Protein AF-W7YD02-F1 (afdb_monomer_lite)

Radius of gyration: 23.51 Å; chains: 1; bounding box: 56×41×66 Å

InterPro domains:
  IPR008323 Uncharacterised conserved protein UCP033563 [PF06245] (3-181)
  IPR008323 Uncharacterised conserved protein UCP033563 [PTHR36454] (3-188)

Foldseek 3Di:
DVCCVVVVAFPDAFEKEFADDVVLVVLVVVDPVPDAFPDWDADPVRDIDGHHDDPDPVSVVVNVVCCVPPTPDIDGPDCPVVVVVLVVQLVVVQVVDPPDDCPDPSVDHHHDYDYPVPDDDDDDDDDFPDPQPDDPVVSVVVLVVFWDKDDWDLDDDDDDDPQWDWDDDPNTIIITRTDPPLDDPVCNPVPPVCVVCVVRD

Organism: NCBI:txid869213

Structure (mmCIF, N/CA/C/O backbone):
data_AF-W7YD02-F1
#
_entry.id   AF-W7YD02-F1
#
loop_
_atom_site.group_PDB
_atom_site.id
_atom_site.type_symbol
_atom_site.label_atom_id
_atom_site.label_alt_id
_atom_site.label_comp_id
_atom_site.label_asym_id
_atom_site.label_entity_id
_atom_site.label_seq_id
_atom_site.pdbx_PDB_ins_code
_atom_site.Cartn_x
_atom_site.Cartn_y
_atom_site.Cartn_z
_atom_site.occupancy
_atom_site.B_iso_or_equiv
_atom_site.auth_seq_id
_atom_site.auth_comp_id
_atom_site.auth_asym_id
_atom_site.auth_atom_id
_atom_site.pdbx_PDB_model_num
ATOM 1 N N . MET A 1 1 ? -12.983 5.993 -15.224 1.00 61.59 1 MET A N 1
ATOM 2 C CA . MET A 1 1 ? -11.746 6.797 -15.362 1.00 61.59 1 MET A CA 1
ATOM 3 C C . MET A 1 1 ? -11.785 7.552 -16.693 1.00 61.59 1 MET A C 1
ATOM 5 O O . MET A 1 1 ? -11.115 7.190 -17.649 1.00 61.59 1 MET A O 1
ATOM 9 N N . VAL A 1 2 ? -12.640 8.578 -16.779 1.00 69.69 2 VAL A N 1
ATOM 10 C CA . VAL A 1 2 ? -12.870 9.354 -18.016 1.00 69.69 2 VAL A CA 1
ATOM 11 C C . VAL A 1 2 ? -11.581 10.041 -18.490 1.00 69.69 2 VAL A C 1
ATOM 13 O O . VAL A 1 2 ? -11.329 10.117 -19.689 1.00 69.69 2 VAL A O 1
ATOM 16 N N . HIS A 1 3 ? -10.714 10.443 -17.555 1.00 76.88 3 HIS A N 1
ATOM 17 C CA . HIS A 1 3 ? -9.477 11.145 -17.882 1.00 76.88 3 HIS A CA 1
ATOM 18 C C . HIS A 1 3 ? -8.494 10.308 -18.722 1.00 76.88 3 HIS A C 1
ATOM 20 O O . HIS A 1 3 ? -7.943 10.864 -19.661 1.00 76.88 3 HIS A O 1
ATOM 26 N N . VAL A 1 4 ? -8.285 9.005 -18.464 1.00 77.38 4 VAL A N 1
ATOM 27 C CA . VAL A 1 4 ? -7.338 8.185 -19.263 1.00 77.38 4 VAL A CA 1
ATOM 28 C C . VAL A 1 4 ? -7.842 8.027 -20.688 1.00 77.38 4 VAL A C 1
ATOM 30 O O . VAL A 1 4 ? -7.070 8.105 -21.637 1.00 77.38 4 VAL A O 1
ATOM 33 N N . LYS A 1 5 ? -9.157 7.847 -20.849 1.00 76.19 5 LYS A N 1
ATOM 34 C CA . LYS A 1 5 ? -9.788 7.707 -22.162 1.00 76.19 5 LYS A CA 1
ATOM 35 C C . LYS A 1 5 ? -9.693 8.993 -22.983 1.00 76.19 5 LYS A C 1
ATOM 37 O O . LYS A 1 5 ? -9.403 8.915 -24.171 1.00 76.19 5 LYS A O 1
ATOM 42 N N . ILE A 1 6 ? -9.918 10.149 -22.353 1.00 82.25 6 ILE A N 1
ATOM 43 C CA . ILE A 1 6 ? -9.877 11.459 -23.020 1.00 82.25 6 ILE A CA 1
ATOM 44 C C . ILE A 1 6 ? -8.436 11.919 -23.279 1.00 82.25 6 ILE A C 1
ATOM 46 O O . ILE A 1 6 ? -8.120 12.301 -24.399 1.00 82.25 6 ILE A O 1
ATOM 50 N N . ASN A 1 7 ? -7.557 11.863 -22.274 1.00 84.12 7 ASN A N 1
ATOM 51 C CA . ASN A 1 7 ? -6.173 12.345 -22.390 1.00 84.12 7 ASN A CA 1
ATOM 52 C C . ASN A 1 7 ? -5.242 11.339 -23.073 1.00 84.12 7 ASN A C 1
ATOM 54 O O . ASN A 1 7 ? -4.135 11.695 -23.460 1.00 84.12 7 ASN A O 1
ATOM 58 N N . ASN A 1 8 ? -5.669 10.078 -23.193 1.00 83.75 8 ASN A N 1
ATOM 59 C CA . ASN A 1 8 ? -4.861 8.980 -23.716 1.00 83.75 8 ASN A CA 1
ATOM 60 C C . ASN A 1 8 ? -3.513 8.822 -22.976 1.00 83.75 8 ASN A C 1
ATOM 62 O O . ASN A 1 8 ? -2.497 8.504 -23.592 1.00 83.75 8 ASN A O 1
ATOM 66 N N . ALA A 1 9 ? -3.513 9.052 -21.656 1.00 82.44 9 ALA A N 1
ATOM 67 C CA . ALA A 1 9 ? -2.328 9.032 -20.799 1.00 82.44 9 ALA A CA 1
ATOM 68 C C . ALA A 1 9 ? -2.644 8.492 -19.393 1.00 82.44 9 ALA A C 1
ATOM 70 O O . ALA A 1 9 ? -3.739 8.717 -18.871 1.00 82.44 9 ALA A O 1
ATOM 71 N N . ASN A 1 10 ? -1.662 7.827 -18.774 1.00 80.06 10 ASN A N 1
ATOM 72 C CA . ASN A 1 10 ? -1.662 7.501 -17.345 1.00 80.06 10 ASN A CA 1
ATOM 73 C C . ASN A 1 10 ? -0.941 8.627 -16.602 1.00 80.06 10 ASN A C 1
ATOM 75 O O . ASN A 1 10 ? 0.273 8.757 -16.722 1.00 80.06 10 ASN A O 1
ATOM 79 N N . ILE A 1 11 ? -1.693 9.458 -15.883 1.00 83.69 11 ILE A N 1
ATOM 80 C CA . ILE A 1 11 ? -1.153 10.661 -15.224 1.00 83.69 11 ILE A CA 1
ATOM 81 C C . ILE A 1 11 ? -0.837 10.388 -13.746 1.00 83.69 11 ILE A C 1
ATOM 83 O O . ILE A 1 11 ? -0.094 11.128 -13.114 1.00 83.69 11 ILE A O 1
ATOM 87 N N . GLU A 1 12 ? -1.344 9.281 -13.206 1.00 84.00 12 GLU A N 1
ATOM 88 C CA . GLU A 1 12 ? -1.124 8.871 -11.824 1.00 84.00 12 GLU A CA 1
ATOM 89 C C . GLU A 1 12 ? -0.634 7.420 -11.777 1.00 84.00 12 GLU A C 1
ATOM 91 O O . GLU A 1 12 ? -1.274 6.552 -12.386 1.00 84.00 12 GLU A O 1
ATOM 96 N N . PRO A 1 13 ? 0.471 7.132 -11.067 1.00 90.44 13 PRO A N 1
ATOM 97 C CA . PRO A 1 13 ? 0.939 5.769 -10.894 1.00 90.44 13 PRO A CA 1
ATOM 98 C C . PRO A 1 13 ? 0.006 4.978 -9.971 1.00 90.44 13 PRO A C 1
ATOM 100 O O . PRO A 1 13 ? -0.579 5.509 -9.025 1.00 90.44 13 PRO A O 1
ATOM 103 N N . VAL A 1 14 ? -0.085 3.672 -10.207 1.00 92.81 14 VAL A N 1
ATOM 104 C CA . VAL A 1 14 ? 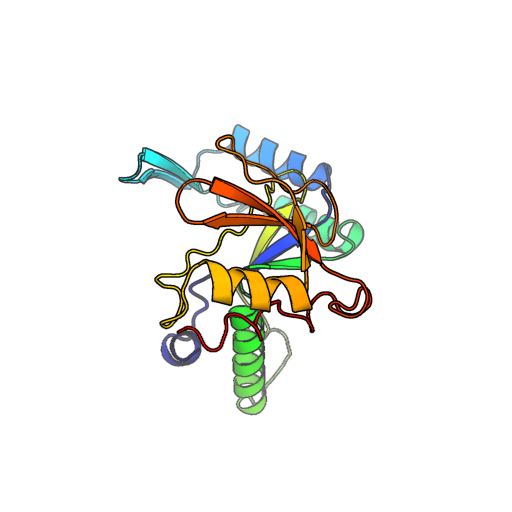-0.561 2.731 -9.189 1.00 92.81 14 VAL A CA 1
ATOM 105 C C . VAL A 1 14 ? 0.594 2.436 -8.242 1.00 92.81 14 VAL A C 1
ATOM 107 O O . VAL A 1 14 ? 1.704 2.139 -8.684 1.00 92.81 14 VAL A O 1
ATOM 110 N N . PHE A 1 15 ? 0.328 2.523 -6.945 1.00 94.19 15 PHE A N 1
ATOM 111 C CA . PHE A 1 15 ? 1.313 2.268 -5.909 1.00 94.19 15 PHE A CA 1
ATOM 112 C C . PHE A 1 15 ? 1.279 0.787 -5.535 1.00 94.19 15 PHE A C 1
ATOM 114 O O . PHE A 1 15 ? 0.299 0.286 -4.980 1.00 94.19 15 PHE A O 1
ATOM 121 N N . PHE A 1 16 ? 2.387 0.109 -5.821 1.00 95.88 16 PHE A N 1
ATOM 122 C CA . PHE A 1 16 ? 2.678 -1.242 -5.387 1.00 95.88 16 PHE A CA 1
ATOM 123 C C . PHE A 1 16 ? 3.705 -1.298 -4.261 1.00 95.88 16 PHE A C 1
ATOM 125 O O . PHE A 1 16 ? 4.630 -0.489 -4.184 1.00 95.88 16 PHE A O 1
ATOM 132 N N . THR A 1 17 ? 3.594 -2.340 -3.446 1.00 96.88 17 THR A N 1
ATOM 133 C CA . THR A 1 17 ? 4.667 -2.782 -2.560 1.00 96.88 17 THR A CA 1
ATOM 134 C C . THR A 1 17 ? 5.110 -4.200 -2.874 1.00 96.88 17 THR A C 1
ATOM 136 O O . THR A 1 17 ? 4.381 -4.954 -3.518 1.00 96.88 17 THR A O 1
ATOM 139 N N . TYR A 1 18 ? 6.314 -4.560 -2.450 1.00 97.31 18 TYR A N 1
ATOM 140 C CA . TYR A 1 18 ? 6.881 -5.888 -2.621 1.00 97.31 18 TYR A CA 1
ATOM 141 C C . TYR A 1 18 ? 7.773 -6.257 -1.424 1.00 97.31 18 TYR A C 1
ATOM 143 O O . TYR A 1 18 ? 8.302 -5.351 -0.775 1.00 97.31 18 TYR A O 1
ATOM 151 N N . PRO A 1 19 ? 7.954 -7.559 -1.121 1.00 96.94 19 PRO A N 1
ATOM 152 C CA . PRO A 1 19 ? 8.917 -7.996 -0.113 1.00 96.94 19 PRO A CA 1
ATOM 153 C C . PRO A 1 19 ? 10.313 -7.501 -0.476 1.00 96.94 19 PRO A C 1
ATOM 155 O O . PRO A 1 19 ? 10.741 -7.695 -1.616 1.00 96.94 19 PRO A O 1
ATOM 158 N N . ASN A 1 20 ? 11.003 -6.866 0.469 1.00 97.38 20 ASN A N 1
ATOM 159 C CA . ASN A 1 20 ? 12.306 -6.264 0.226 1.00 97.38 20 ASN A CA 1
ATOM 160 C C . ASN A 1 20 ? 13.295 -7.216 -0.475 1.00 97.38 20 ASN A C 1
ATOM 162 O O . ASN A 1 20 ? 13.435 -8.388 -0.118 1.00 97.38 20 ASN A O 1
ATOM 166 N N . VAL A 1 21 ? 14.020 -6.664 -1.451 1.00 98.19 21 VAL A N 1
ATOM 167 C CA . VAL A 1 21 ? 15.149 -7.313 -2.118 1.00 98.19 21 VAL A CA 1
ATOM 168 C C . VAL A 1 21 ? 16.349 -6.387 -1.976 1.00 98.19 21 VAL A C 1
ATOM 170 O O . VAL A 1 21 ? 16.426 -5.375 -2.672 1.00 98.19 21 VAL A O 1
ATOM 173 N N . GLN A 1 22 ? 17.284 -6.753 -1.098 1.00 98.12 22 GLN A N 1
ATOM 174 C CA . GLN A 1 22 ? 18.445 -5.926 -0.756 1.00 98.12 22 GLN A CA 1
ATOM 175 C C . GLN A 1 22 ? 19.230 -5.460 -1.990 1.00 98.12 22 GLN A C 1
ATOM 177 O O . GLN A 1 22 ? 19.638 -4.309 -2.050 1.00 98.12 22 GLN A O 1
ATOM 182 N N . GLU A 1 23 ? 19.391 -6.299 -3.020 1.00 98.38 23 GLU A N 1
ATOM 183 C CA . GLU A 1 23 ? 20.129 -5.878 -4.218 1.00 98.38 23 GLU A CA 1
ATOM 184 C C . GLU A 1 23 ? 19.437 -4.770 -5.024 1.00 98.38 23 GLU A C 1
ATOM 186 O O . GLU A 1 23 ? 20.114 -4.047 -5.753 1.00 98.38 23 GLU A O 1
ATOM 191 N N . ILE A 1 24 ? 18.109 -4.637 -4.932 1.00 98.19 24 ILE A N 1
ATOM 192 C CA . ILE A 1 24 ? 17.393 -3.514 -5.552 1.00 98.19 24 ILE A CA 1
ATOM 193 C C . ILE A 1 24 ? 17.665 -2.241 -4.747 1.00 98.19 24 ILE A C 1
ATOM 195 O O . ILE A 1 24 ? 17.993 -1.215 -5.344 1.00 98.19 24 ILE A O 1
ATOM 199 N N . ASP A 1 25 ? 17.593 -2.321 -3.415 1.00 97.69 25 ASP A N 1
ATOM 200 C CA . ASP A 1 25 ? 17.904 -1.200 -2.519 1.00 97.69 25 ASP A CA 1
ATOM 201 C C . ASP A 1 25 ? 19.337 -0.704 -2.749 1.00 97.69 25 ASP A C 1
ATOM 203 O O . ASP A 1 25 ? 19.541 0.487 -2.970 1.00 97.69 25 ASP A O 1
ATOM 207 N N . ASP A 1 26 ? 20.309 -1.616 -2.836 1.00 98.25 26 ASP A N 1
ATOM 208 C CA . ASP A 1 26 ? 21.714 -1.280 -3.088 1.00 98.25 26 ASP A CA 1
ATOM 209 C C . ASP A 1 26 ? 21.899 -0.522 -4.417 1.00 98.25 26 ASP A C 1
ATOM 211 O O . ASP A 1 26 ? 22.676 0.433 -4.492 1.00 98.25 26 ASP A O 1
ATOM 215 N N . ILE A 1 27 ? 21.177 -0.918 -5.477 1.00 98.12 27 ILE A N 1
ATOM 216 C CA . ILE A 1 27 ? 21.207 -0.225 -6.776 1.00 98.12 27 ILE A CA 1
ATOM 217 C C . ILE A 1 27 ? 20.627 1.186 -6.644 1.00 98.12 27 ILE A C 1
ATOM 219 O O . ILE A 1 27 ? 21.227 2.141 -7.148 1.00 98.12 27 ILE A O 1
ATOM 223 N N . VAL A 1 28 ? 19.474 1.323 -5.983 1.00 96.88 28 VAL A N 1
ATOM 224 C CA . VAL A 1 28 ? 18.793 2.612 -5.796 1.00 96.88 28 VAL A CA 1
ATOM 225 C C . VAL A 1 28 ? 19.650 3.553 -4.951 1.00 96.88 28 VAL A C 1
ATOM 227 O O . VAL A 1 28 ? 19.916 4.678 -5.375 1.00 96.88 28 VAL A O 1
ATOM 230 N N . GLU A 1 29 ? 20.149 3.092 -3.804 1.00 97.00 29 GLU A N 1
ATOM 231 C CA . GLU A 1 29 ? 21.010 3.868 -2.907 1.00 97.00 29 GLU A CA 1
ATOM 232 C C . GLU A 1 29 ? 22.310 4.290 -3.591 1.00 97.00 29 GLU A C 1
ATOM 234 O O . GLU A 1 29 ? 22.708 5.458 -3.518 1.00 97.00 29 GLU A O 1
ATOM 239 N N . TYR A 1 30 ? 22.960 3.363 -4.304 1.00 97.69 30 TYR A N 1
ATOM 240 C CA . TYR A 1 30 ? 24.147 3.683 -5.087 1.00 97.69 30 TYR A CA 1
ATOM 241 C C . TYR A 1 30 ? 23.841 4.758 -6.134 1.00 97.69 30 TYR A C 1
ATOM 243 O O . TYR A 1 30 ? 24.615 5.710 -6.273 1.00 97.69 30 TYR A O 1
ATOM 251 N N . TYR A 1 31 ? 22.721 4.647 -6.854 1.00 97.81 31 TYR A N 1
ATOM 252 C CA . TYR A 1 31 ? 22.364 5.623 -7.881 1.00 97.81 31 TYR A CA 1
ATOM 253 C C . TYR A 1 31 ? 22.105 7.007 -7.282 1.00 97.81 31 TYR A C 1
ATOM 255 O O . TYR A 1 31 ? 22.683 7.986 -7.758 1.00 97.81 31 TYR A O 1
ATOM 263 N N . VAL A 1 32 ? 21.307 7.080 -6.213 1.00 97.00 32 VAL A N 1
ATOM 264 C CA . VAL A 1 32 ? 20.983 8.324 -5.495 1.00 97.00 32 VAL A CA 1
ATOM 265 C C . VAL A 1 32 ? 22.244 8.997 -4.951 1.00 97.00 32 VAL A C 1
ATOM 267 O O . VAL A 1 32 ? 22.406 10.207 -5.086 1.00 97.00 32 VAL A O 1
ATOM 270 N N . LYS A 1 33 ? 23.175 8.223 -4.381 1.00 97.56 33 LYS A N 1
ATOM 271 C CA . LYS A 1 33 ? 24.415 8.753 -3.794 1.00 97.56 33 LYS A CA 1
ATOM 272 C C . LYS A 1 33 ? 25.398 9.303 -4.831 1.00 97.56 33 LYS A C 1
ATOM 274 O O . LYS A 1 33 ? 26.152 10.222 -4.519 1.00 97.56 33 LYS A O 1
ATOM 279 N N . ASN A 1 34 ? 25.440 8.717 -6.027 1.00 97.50 34 ASN A N 1
ATOM 280 C CA . ASN A 1 34 ? 26.474 9.010 -7.027 1.00 97.50 34 ASN A CA 1
ATOM 281 C C . ASN A 1 34 ? 25.982 9.857 -8.212 1.00 97.50 34 ASN A C 1
ATOM 283 O O . ASN A 1 34 ? 26.775 10.152 -9.104 1.00 97.50 34 ASN A O 1
ATOM 287 N N . ASN A 1 35 ? 24.706 10.251 -8.244 1.00 97.31 35 ASN A N 1
ATOM 288 C CA . ASN A 1 35 ? 24.135 11.038 -9.337 1.00 97.31 35 ASN A CA 1
ATOM 289 C C . ASN A 1 35 ? 23.335 12.228 -8.807 1.00 97.31 35 ASN A C 1
ATOM 291 O O . ASN A 1 35 ? 22.689 12.160 -7.762 1.00 97.31 35 ASN A O 1
ATOM 295 N N . THR A 1 36 ? 23.335 13.318 -9.569 1.00 96.81 36 THR A N 1
ATOM 296 C CA . THR A 1 36 ? 22.505 14.488 -9.274 1.00 96.81 36 THR A CA 1
ATOM 297 C C . THR A 1 36 ? 21.043 14.199 -9.638 1.00 96.81 36 THR A C 1
ATOM 299 O O . THR A 1 36 ? 20.799 13.613 -10.698 1.00 96.81 36 THR A O 1
ATOM 302 N N . P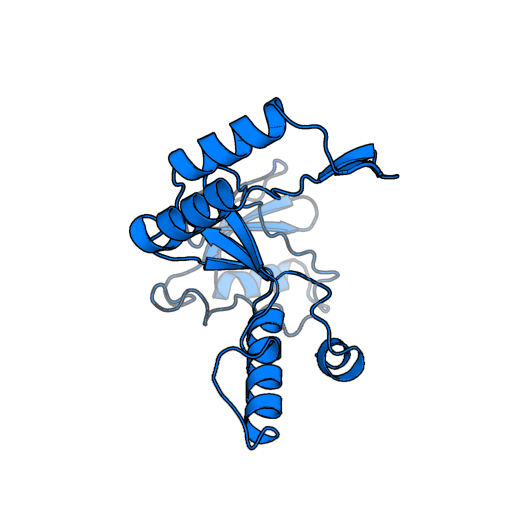RO A 1 37 ? 20.072 14.581 -8.792 1.00 97.56 37 PRO A N 1
ATOM 303 C CA . PRO A 1 37 ? 18.659 14.509 -9.152 1.00 97.56 37 PRO A CA 1
ATOM 304 C C . PRO A 1 37 ? 18.344 15.374 -10.384 1.00 97.56 37 PRO A C 1
ATOM 306 O O . PRO A 1 37 ? 18.903 16.453 -10.561 1.00 97.56 37 PRO A O 1
ATOM 309 N N . GLU A 1 38 ? 17.428 14.900 -11.229 1.00 97.31 38 GLU A N 1
ATOM 310 C CA . GLU A 1 38 ? 16.868 15.651 -12.364 1.00 97.31 38 GLU A CA 1
ATOM 311 C C . GLU A 1 38 ? 15.883 16.727 -11.870 1.00 97.31 38 GLU A C 1
ATOM 313 O O . GLU A 1 38 ? 15.839 17.826 -12.419 1.00 97.31 38 GLU A O 1
ATOM 318 N N . TYR A 1 39 ? 15.134 16.435 -10.799 1.00 96.81 39 TYR A N 1
ATOM 319 C CA . TYR A 1 39 ? 14.332 17.426 -10.075 1.00 96.81 39 TYR A CA 1
ATOM 320 C C . TYR A 1 39 ? 14.720 17.443 -8.601 1.00 96.81 39 TYR A C 1
ATOM 322 O O . TYR A 1 39 ? 14.764 16.386 -7.978 1.00 96.81 39 TYR A O 1
ATOM 330 N N . ASP A 1 40 ? 14.962 18.634 -8.060 1.00 97.25 40 ASP A N 1
ATOM 331 C CA . ASP A 1 40 ? 15.313 18.877 -6.658 1.00 97.25 40 ASP A CA 1
ATOM 332 C C . ASP A 1 40 ? 14.677 20.202 -6.227 1.00 97.25 40 ASP A C 1
ATOM 334 O O . ASP A 1 40 ? 15.077 21.276 -6.689 1.00 97.25 40 ASP A O 1
ATOM 338 N N . PHE A 1 41 ? 13.605 20.125 -5.440 1.00 97.06 41 PHE A N 1
ATOM 339 C CA . PHE A 1 41 ? 12.884 21.303 -4.965 1.00 97.06 41 PHE A CA 1
ATOM 340 C C . PHE A 1 41 ? 12.210 21.047 -3.619 1.00 97.06 41 PHE A C 1
ATOM 342 O O . PHE A 1 41 ? 11.937 19.911 -3.245 1.00 97.06 41 PHE A O 1
ATOM 349 N N . VAL A 1 42 ? 11.893 22.123 -2.904 1.00 97.69 42 VAL A N 1
ATOM 350 C CA . VAL A 1 42 ? 11.113 22.078 -1.662 1.00 97.69 42 VAL A CA 1
ATOM 351 C C . VAL A 1 42 ? 9.720 22.626 -1.955 1.00 97.69 42 VAL A C 1
ATOM 353 O O . VAL A 1 42 ? 9.596 23.720 -2.510 1.00 97.69 42 VAL A O 1
ATOM 356 N N . ALA A 1 43 ? 8.683 21.856 -1.633 1.00 95.94 43 ALA A N 1
ATOM 357 C CA . ALA A 1 43 ? 7.295 22.281 -1.789 1.00 95.94 43 ALA A CA 1
ATOM 358 C C . ALA A 1 43 ? 6.886 23.289 -0.695 1.00 95.94 43 ALA A C 1
ATOM 360 O O . ALA A 1 43 ? 7.593 23.492 0.292 1.00 95.94 43 ALA A O 1
ATOM 361 N N . GLU A 1 44 ? 5.736 23.949 -0.868 1.00 95.56 44 GLU A N 1
ATOM 362 C CA . GLU A 1 44 ? 5.243 24.990 0.056 1.00 95.56 44 GLU A CA 1
ATOM 363 C C . GLU A 1 44 ? 4.996 24.477 1.486 1.00 95.56 44 GLU A C 1
ATOM 365 O O . GLU A 1 44 ? 5.040 25.246 2.445 1.00 95.56 44 GLU A O 1
ATOM 370 N N . ASP A 1 45 ? 4.764 23.175 1.633 1.00 93.38 45 ASP A N 1
ATOM 371 C CA . ASP A 1 45 ? 4.598 22.474 2.908 1.00 93.38 45 ASP A CA 1
ATOM 372 C C . ASP A 1 45 ? 5.935 22.136 3.603 1.00 93.38 45 ASP A C 1
ATOM 374 O O . ASP A 1 45 ? 5.941 21.589 4.708 1.00 93.38 45 ASP A O 1
ATOM 378 N N . GLY A 1 46 ? 7.064 22.503 2.988 1.00 95.00 46 GLY A N 1
ATOM 379 C CA . GLY A 1 46 ? 8.411 22.327 3.520 1.00 95.00 46 GLY A CA 1
ATOM 380 C C . GLY A 1 46 ? 9.034 20.959 3.241 1.00 95.00 46 GLY A C 1
ATOM 381 O O . GLY A 1 46 ? 10.142 20.704 3.720 1.00 95.00 46 GLY A O 1
ATOM 382 N N . PHE A 1 47 ? 8.371 20.081 2.479 1.00 94.62 47 PHE A N 1
ATOM 383 C CA . PHE A 1 47 ? 8.935 18.781 2.113 1.00 94.62 47 PHE A CA 1
ATOM 384 C C . PHE A 1 47 ? 9.854 18.885 0.889 1.00 94.62 47 PHE A C 1
ATOM 386 O O . PHE A 1 47 ? 9.528 19.516 -0.116 1.00 94.62 47 PHE A O 1
ATOM 393 N N . GLY A 1 48 ? 11.029 18.258 0.984 1.00 96.19 48 GLY A N 1
ATOM 394 C CA . GLY A 1 48 ? 11.976 18.133 -0.123 1.00 96.19 48 GLY A CA 1
ATOM 395 C C . GLY A 1 48 ? 11.572 17.010 -1.075 1.00 96.19 48 GLY A C 1
ATOM 396 O O . GLY A 1 48 ? 11.332 15.879 -0.650 1.00 96.19 48 GLY A O 1
ATOM 397 N N . HIS A 1 49 ? 11.526 17.318 -2.365 1.00 95.62 49 HIS A N 1
ATOM 398 C CA . HIS A 1 49 ? 11.200 16.398 -3.443 1.00 95.62 49 HIS A CA 1
ATOM 399 C C . HIS A 1 49 ? 12.402 16.248 -4.363 1.00 95.62 49 HIS A C 1
ATOM 401 O O . HIS A 1 49 ? 12.847 17.208 -4.990 1.00 95.62 49 HIS A O 1
ATOM 407 N N . HIS A 1 50 ? 12.892 15.016 -4.463 1.00 96.44 50 HIS A N 1
ATOM 408 C CA . HIS A 1 50 ? 14.031 14.672 -5.295 1.00 96.44 50 HIS A CA 1
ATOM 409 C C . HIS A 1 50 ? 13.644 13.544 -6.252 1.00 96.44 50 HIS A C 1
ATOM 411 O O . HIS A 1 50 ? 12.997 12.573 -5.854 1.00 96.44 50 HIS A O 1
ATOM 417 N N . PHE A 1 51 ? 14.040 13.665 -7.515 1.00 95.69 51 PHE A N 1
ATOM 418 C CA . PHE A 1 51 ? 13.719 12.696 -8.557 1.00 95.69 51 PHE A CA 1
ATOM 419 C C . PHE A 1 51 ? 14.940 12.415 -9.421 1.00 95.69 51 PHE A C 1
ATOM 421 O O . PHE A 1 51 ? 15.555 13.334 -9.958 1.00 95.69 51 PHE A O 1
ATOM 428 N N . TRP A 1 52 ? 15.257 11.138 -9.604 1.00 97.75 52 TRP A N 1
ATOM 429 C CA . TRP A 1 52 ? 16.370 10.678 -10.427 1.00 97.75 52 TRP A CA 1
ATOM 430 C C . TRP A 1 52 ? 15.852 9.858 -11.605 1.00 97.75 52 TRP A C 1
ATOM 432 O O . TRP A 1 52 ? 14.895 9.098 -11.474 1.00 97.75 52 TRP A O 1
ATOM 442 N N . VAL A 1 53 ? 16.530 9.968 -12.749 1.00 96.81 53 VAL A N 1
ATOM 443 C CA . VAL A 1 53 ? 16.255 9.153 -13.939 1.00 96.81 53 VAL A CA 1
ATOM 444 C C . VAL A 1 53 ? 17.441 8.235 -14.201 1.00 96.81 53 VAL A C 1
ATOM 446 O O . VAL A 1 53 ? 18.540 8.716 -14.477 1.00 96.81 53 VAL A O 1
ATOM 449 N N . ILE A 1 54 ? 17.219 6.919 -14.171 1.00 96.69 54 ILE A N 1
ATOM 450 C CA . ILE A 1 54 ? 18.225 5.916 -14.544 1.00 96.69 54 ILE A CA 1
ATOM 451 C C . ILE A 1 54 ? 18.196 5.713 -16.062 1.00 96.69 54 ILE A C 1
ATOM 453 O O . ILE A 1 54 ? 17.338 5.021 -16.608 1.00 96.69 54 ILE A O 1
ATOM 457 N N . ARG A 1 55 ? 19.149 6.335 -16.768 1.00 95.75 55 ARG A N 1
ATOM 458 C CA . ARG A 1 55 ? 19.281 6.218 -18.238 1.00 95.75 55 ARG A CA 1
ATOM 459 C C . ARG A 1 55 ? 20.183 5.057 -18.673 1.00 95.75 55 ARG A C 1
ATOM 461 O O . ARG A 1 55 ? 20.293 4.781 -19.864 1.00 95.75 55 ARG A O 1
ATOM 468 N N . ASN A 1 56 ? 20.841 4.388 -17.725 1.00 96.44 56 ASN A N 1
ATOM 469 C CA . ASN A 1 56 ? 21.728 3.264 -18.002 1.00 96.44 56 ASN A CA 1
ATOM 470 C C . ASN A 1 56 ? 20.917 1.986 -18.274 1.00 96.44 56 ASN A C 1
ATOM 472 O O . ASN A 1 56 ? 20.237 1.472 -17.387 1.00 96.44 56 ASN A O 1
ATOM 476 N N . SER A 1 57 ? 21.018 1.458 -19.497 1.00 97.81 57 SER A N 1
ATOM 477 C CA . SER A 1 57 ? 20.277 0.260 -19.911 1.00 97.81 57 SER A CA 1
ATOM 478 C C . SER A 1 57 ? 20.665 -0.994 -19.126 1.00 97.81 57 SER A C 1
ATOM 480 O O . SER A 1 57 ? 19.790 -1.792 -18.815 1.00 97.81 57 SER A O 1
ATOM 482 N N . ALA A 1 58 ? 21.940 -1.158 -18.761 1.00 98.06 58 ALA A N 1
ATOM 483 C CA . ALA A 1 58 ? 22.399 -2.314 -17.993 1.00 98.06 58 ALA A CA 1
ATOM 484 C C . ALA A 1 58 ? 21.851 -2.299 -16.555 1.00 98.06 58 ALA A C 1
ATOM 486 O O . ALA A 1 58 ? 21.447 -3.338 -16.040 1.00 98.06 58 ALA A O 1
ATOM 487 N N . THR A 1 59 ? 21.775 -1.125 -15.920 1.00 97.94 59 THR A N 1
ATOM 488 C CA . THR A 1 59 ? 21.133 -0.963 -14.607 1.00 97.94 59 THR A CA 1
ATOM 489 C C . THR A 1 59 ? 19.642 -1.284 -14.678 1.00 97.94 59 THR A C 1
ATOM 491 O O . THR A 1 59 ? 19.148 -2.023 -13.831 1.00 97.94 59 THR A O 1
ATOM 494 N N . ASN A 1 60 ? 18.938 -0.789 -15.701 1.00 98.06 60 ASN A N 1
ATOM 495 C CA . ASN A 1 60 ? 17.510 -1.070 -15.881 1.00 98.06 60 ASN A CA 1
ATOM 496 C C . ASN A 1 60 ? 17.257 -2.567 -16.106 1.00 98.06 60 ASN A C 1
ATOM 498 O O . ASN A 1 60 ? 16.437 -3.152 -15.404 1.00 98.06 60 ASN A O 1
ATOM 502 N N . GLN A 1 61 ? 18.037 -3.211 -16.980 1.00 98.44 61 GLN A N 1
ATOM 503 C CA . GLN A 1 61 ? 17.962 -4.658 -17.196 1.00 98.44 61 GLN A CA 1
ATOM 504 C C . GLN A 1 61 ? 18.218 -5.435 -15.896 1.00 98.44 61 GLN A C 1
ATOM 506 O O . GLN A 1 61 ? 17.514 -6.395 -15.592 1.00 98.44 61 GLN A O 1
ATOM 511 N N . ARG A 1 62 ? 19.188 -5.000 -15.084 1.00 98.50 62 ARG A N 1
ATOM 512 C CA . ARG A 1 62 ? 19.468 -5.643 -13.798 1.00 98.50 62 ARG A CA 1
ATOM 513 C C . ARG A 1 62 ? 18.290 -5.537 -12.826 1.00 98.50 62 ARG A C 1
ATOM 515 O O . ARG A 1 62 ? 17.997 -6.505 -12.127 1.00 98.50 62 ARG A O 1
ATOM 522 N N . ILE A 1 63 ? 17.624 -4.385 -12.770 1.00 98.06 63 ILE A N 1
ATOM 523 C CA . ILE A 1 63 ? 16.420 -4.198 -11.951 1.00 98.06 63 ILE A CA 1
ATOM 524 C C . ILE A 1 63 ? 15.300 -5.120 -12.455 1.00 98.06 63 ILE A C 1
ATOM 526 O O . ILE A 1 63 ? 14.711 -5.841 -11.654 1.00 98.06 63 ILE A O 1
ATOM 530 N N . GLU A 1 64 ? 15.055 -5.166 -13.768 1.00 97.88 64 GLU A N 1
ATOM 531 C CA . GLU A 1 64 ? 14.059 -6.057 -14.385 1.00 97.88 64 GLU A CA 1
ATOM 532 C C . GLU A 1 64 ? 14.318 -7.535 -14.049 1.00 97.88 64 GLU A C 1
ATOM 534 O O . GLU A 1 64 ? 13.403 -8.251 -13.640 1.00 97.88 64 GLU A O 1
ATOM 539 N N . GLU A 1 65 ? 15.573 -7.986 -14.140 1.00 98.50 65 GLU A N 1
ATOM 540 C CA . GLU A 1 65 ? 15.984 -9.342 -13.759 1.00 98.50 65 GLU A CA 1
ATOM 541 C C . GLU A 1 65 ? 15.715 -9.637 -12.278 1.00 98.50 65 GLU A C 1
ATOM 543 O O . GLU A 1 65 ? 15.232 -10.719 -11.937 1.00 98.50 65 GLU A O 1
ATOM 548 N N . LEU A 1 66 ? 16.014 -8.693 -11.380 1.00 98.50 66 LEU A N 1
ATOM 549 C CA . LEU A 1 66 ? 15.759 -8.851 -9.945 1.00 98.50 66 LEU A CA 1
ATOM 550 C C . LEU A 1 66 ? 14.258 -8.927 -9.648 1.00 98.50 66 LEU A C 1
ATOM 552 O O . LEU A 1 66 ? 13.838 -9.798 -8.886 1.00 98.50 66 LEU A O 1
ATOM 556 N N . PHE A 1 67 ? 13.439 -8.096 -10.295 1.00 97.88 67 PHE A N 1
ATOM 557 C CA . PHE A 1 67 ? 11.982 -8.207 -10.202 1.00 97.88 67 PHE A CA 1
ATOM 558 C C . PHE A 1 67 ? 11.477 -9.558 -10.723 1.00 97.88 67 PHE A C 1
ATOM 560 O O . PHE A 1 67 ? 10.654 -10.191 -10.071 1.00 97.88 67 PHE A O 1
ATOM 567 N N . ALA A 1 68 ? 12.001 -10.043 -11.850 1.00 97.56 68 ALA A N 1
ATOM 568 C CA . ALA A 1 68 ? 11.569 -11.310 -12.440 1.00 97.56 68 ALA A CA 1
ATOM 569 C C . ALA A 1 68 ? 11.992 -12.550 -11.631 1.00 97.56 68 ALA A C 1
ATOM 571 O O . ALA A 1 68 ? 11.303 -13.569 -11.663 1.00 97.56 68 ALA A O 1
ATOM 572 N N . THR A 1 69 ? 13.135 -12.495 -10.939 1.00 98.12 69 THR A N 1
ATOM 573 C CA . THR A 1 69 ? 13.748 -13.679 -10.305 1.00 98.12 69 THR A CA 1
ATOM 574 C C . THR A 1 69 ? 13.672 -13.694 -8.784 1.00 98.12 69 THR A C 1
ATOM 576 O O . THR A 1 69 ? 13.741 -14.772 -8.194 1.00 98.12 69 THR A O 1
ATOM 579 N N . LYS A 1 70 ? 13.555 -12.527 -8.140 1.00 98.19 70 LYS A N 1
ATOM 580 C CA . LYS A 1 70 ? 13.618 -12.401 -6.677 1.00 98.19 70 LYS A CA 1
ATOM 581 C C . LYS A 1 70 ? 12.378 -11.804 -6.038 1.00 98.19 70 LYS A C 1
ATOM 583 O O . LYS A 1 70 ? 12.155 -12.069 -4.861 1.00 98.19 70 LYS A O 1
ATOM 588 N N . VAL A 1 71 ? 11.584 -11.020 -6.765 1.00 97.81 71 VAL A N 1
ATOM 589 C CA . VAL A 1 71 ? 10.342 -10.452 -6.230 1.00 97.81 71 VAL A CA 1
ATOM 590 C C . VAL A 1 71 ? 9.209 -11.458 -6.455 1.00 97.81 71 VAL A C 1
ATOM 592 O O . VAL A 1 71 ? 8.772 -11.635 -7.589 1.00 97.81 71 VAL A O 1
ATOM 595 N N . PRO A 1 72 ? 8.708 -12.141 -5.409 1.00 95.06 72 PRO A N 1
ATOM 596 C CA . PRO A 1 72 ? 7.733 -13.216 -5.594 1.00 95.06 72 PRO A CA 1
ATOM 597 C C . PRO A 1 72 ? 6.346 -12.691 -5.985 1.00 95.06 72 PRO A C 1
ATOM 599 O O . PRO A 1 72 ? 5.582 -13.388 -6.649 1.00 95.06 72 PRO A O 1
ATOM 602 N N . ALA A 1 73 ? 6.007 -11.480 -5.538 1.00 95.50 73 ALA A N 1
ATOM 603 C CA . ALA A 1 73 ? 4.735 -10.826 -5.795 1.00 95.50 73 ALA A CA 1
ATOM 604 C C . ALA A 1 73 ? 4.844 -9.318 -5.551 1.00 95.50 73 ALA A C 1
ATOM 606 O O . ALA A 1 73 ? 5.652 -8.862 -4.737 1.00 95.50 73 ALA A O 1
ATOM 607 N N . THR A 1 74 ? 3.964 -8.567 -6.210 1.00 95.06 74 THR A N 1
ATOM 608 C CA . THR A 1 74 ? 3.684 -7.164 -5.909 1.00 95.06 74 THR A CA 1
ATOM 609 C C . THR A 1 74 ? 2.244 -7.030 -5.412 1.00 95.06 74 THR A C 1
ATOM 611 O O . THR A 1 74 ? 1.334 -7.716 -5.880 1.00 95.06 74 THR A O 1
ATOM 614 N N . TYR A 1 75 ? 2.030 -6.152 -4.439 1.00 93.94 75 TYR A N 1
ATOM 615 C CA . TYR A 1 75 ? 0.740 -5.918 -3.795 1.00 93.94 75 TYR A CA 1
ATOM 616 C C . TYR A 1 75 ? 0.289 -4.494 -4.079 1.00 93.94 75 TYR A C 1
ATOM 618 O O . TYR A 1 75 ? 1.080 -3.566 -3.934 1.00 93.94 75 TYR A O 1
ATOM 626 N N . VAL A 1 76 ? -0.973 -4.297 -4.457 1.00 92.38 76 VAL A N 1
ATOM 627 C CA . VAL A 1 76 ? -1.531 -2.950 -4.637 1.00 92.38 76 VAL A CA 1
ATOM 628 C C . VAL A 1 76 ? -1.684 -2.300 -3.260 1.00 92.38 76 VAL A C 1
ATOM 630 O O . VAL A 1 76 ? -2.551 -2.687 -2.481 1.00 92.38 76 VAL A O 1
ATOM 633 N N . ALA A 1 77 ? -0.846 -1.312 -2.959 1.00 89.56 77 ALA A N 1
ATOM 634 C CA . ALA A 1 77 ? -0.922 -0.536 -1.723 1.00 89.56 77 ALA A CA 1
ATOM 635 C C . ALA A 1 77 ? -1.911 0.633 -1.863 1.00 89.56 77 ALA A C 1
ATOM 637 O O . ALA A 1 77 ? -2.698 0.895 -0.956 1.00 89.56 77 ALA A O 1
ATOM 638 N N . ASP A 1 78 ? -1.929 1.290 -3.028 1.00 88.75 78 ASP A N 1
ATOM 639 C CA . ASP A 1 78 ? -2.924 2.304 -3.378 1.00 88.75 78 ASP A CA 1
ATOM 640 C C . ASP A 1 78 ? -3.188 2.331 -4.896 1.00 88.75 78 ASP A C 1
ATOM 642 O O . ASP A 1 78 ? -2.302 2.136 -5.726 1.00 88.75 78 ASP A O 1
ATOM 646 N N . GLY A 1 79 ? -4.432 2.615 -5.289 1.00 84.31 79 GLY A N 1
ATOM 647 C CA . GLY A 1 79 ? -4.850 2.639 -6.691 1.00 84.31 79 GLY A CA 1
ATOM 648 C C . GLY A 1 79 ? -5.578 1.384 -7.178 1.00 84.31 79 GLY A C 1
ATOM 649 O O . GLY A 1 79 ? -5.542 1.096 -8.373 1.00 84.31 79 GLY A O 1
ATOM 650 N N . HIS A 1 80 ? -6.298 0.671 -6.309 1.00 85.12 80 HIS A N 1
ATOM 651 C CA . HIS A 1 80 ? -7.153 -0.467 -6.690 1.00 85.12 80 HIS A CA 1
ATOM 652 C C . HIS A 1 80 ? -8.137 -0.108 -7.818 1.00 85.12 80 HIS A C 1
ATOM 654 O O . HIS A 1 80 ? -8.187 -0.769 -8.856 1.00 85.12 80 HIS A O 1
ATOM 660 N N . HIS A 1 81 ? -8.863 1.005 -7.668 1.00 83.50 81 HIS A N 1
ATOM 661 C CA . HIS A 1 81 ? -9.773 1.496 -8.707 1.00 83.50 81 HIS A CA 1
ATOM 662 C C . HIS A 1 81 ? -9.037 1.947 -9.976 1.00 83.50 81 HIS A C 1
ATOM 664 O O . HIS A 1 81 ? -9.559 1.756 -11.074 1.00 83.50 81 HIS A O 1
ATOM 670 N N . ARG A 1 82 ? -7.827 2.516 -9.843 1.00 84.56 82 ARG A N 1
ATOM 671 C CA . ARG A 1 82 ? -6.985 2.912 -10.987 1.00 84.56 82 ARG A CA 1
ATOM 672 C C . ARG A 1 82 ? -6.549 1.688 -11.787 1.00 84.56 82 ARG A C 1
ATOM 674 O O . ARG A 1 82 ? -6.697 1.689 -13.001 1.00 84.56 82 ARG A O 1
ATOM 681 N N . THR A 1 83 ? -6.131 0.623 -11.109 1.00 83.44 83 THR A N 1
ATOM 682 C CA . THR A 1 83 ? -5.764 -0.659 -11.728 1.00 83.44 83 THR A CA 1
ATOM 683 C C . THR A 1 83 ? -6.946 -1.262 -12.484 1.00 83.44 83 THR A C 1
ATOM 685 O O . THR A 1 83 ? -6.837 -1.565 -13.671 1.00 83.44 83 THR A O 1
ATOM 688 N N . ALA A 1 84 ? -8.108 -1.365 -11.828 1.00 84.50 84 ALA A N 1
ATOM 689 C CA . ALA A 1 84 ? -9.316 -1.905 -12.450 1.00 84.50 84 ALA A CA 1
ATOM 690 C C . ALA A 1 84 ? -9.754 -1.078 -13.670 1.00 84.50 84 ALA A C 1
ATOM 692 O O . ALA A 1 84 ? -10.101 -1.625 -14.715 1.00 84.50 84 ALA A O 1
ATOM 693 N N . ALA A 1 85 ? -9.703 0.251 -13.569 1.00 84.38 85 ALA A N 1
ATOM 694 C CA . ALA A 1 85 ? -10.104 1.110 -14.669 1.00 84.38 85 ALA A CA 1
ATOM 695 C C . ALA A 1 85 ? -9.088 1.137 -15.823 1.00 84.38 85 ALA A C 1
ATOM 697 O O . ALA A 1 85 ? -9.508 1.191 -16.979 1.00 84.38 85 ALA A O 1
ATOM 698 N N . ALA A 1 86 ? -7.785 1.053 -15.542 1.00 86.50 86 ALA A N 1
ATOM 699 C CA . ALA A 1 86 ? -6.756 0.890 -16.567 1.00 86.50 86 ALA A CA 1
ATOM 700 C C . ALA A 1 86 ? -6.948 -0.428 -17.334 1.00 86.50 86 ALA A C 1
ATOM 702 O O . ALA A 1 86 ? -6.912 -0.427 -18.563 1.00 86.50 86 ALA A O 1
ATOM 703 N N . ALA A 1 87 ? -7.261 -1.524 -16.630 1.00 87.88 87 ALA A N 1
ATOM 704 C CA . ALA A 1 87 ? -7.569 -2.811 -17.253 1.00 87.88 87 ALA A CA 1
ATOM 705 C C . ALA A 1 87 ? -8.797 -2.736 -18.180 1.00 87.88 87 ALA A C 1
ATOM 707 O O . ALA A 1 87 ? -8.752 -3.251 -19.298 1.00 87.88 87 ALA A O 1
ATOM 708 N N . LEU A 1 88 ? -9.863 -2.040 -17.762 1.00 88.69 88 LEU A N 1
ATOM 709 C CA . LEU A 1 88 ? -11.048 -1.810 -18.602 1.00 88.69 88 LEU A CA 1
ATOM 710 C C . LEU A 1 88 ? -10.713 -1.000 -19.864 1.00 88.69 88 LEU A C 1
ATOM 712 O O . LEU A 1 88 ? -11.110 -1.380 -20.964 1.00 88.69 88 LEU A O 1
ATOM 716 N N . VAL A 1 89 ? -9.940 0.085 -19.737 1.00 88.12 89 VAL A N 1
ATOM 717 C CA . VAL A 1 89 ? -9.506 0.888 -20.898 1.00 88.12 89 VAL A CA 1
ATOM 718 C C . VAL A 1 89 ? -8.618 0.068 -21.840 1.00 88.12 89 VAL A C 1
ATOM 720 O O . VAL A 1 89 ? -8.773 0.158 -23.060 1.00 88.12 89 VAL A O 1
ATOM 723 N N . GLY A 1 90 ? -7.716 -0.749 -21.293 1.00 90.38 90 GLY A N 1
ATOM 724 C CA . GLY A 1 90 ? -6.887 -1.672 -22.066 1.00 90.38 90 GLY A CA 1
ATOM 725 C C . GLY A 1 90 ? -7.721 -2.687 -22.845 1.00 90.38 90 GLY A C 1
ATOM 726 O O . GLY A 1 90 ? -7.485 -2.897 -24.035 1.00 90.38 90 GLY A O 1
ATOM 727 N N . GLN A 1 91 ? -8.753 -3.254 -22.213 1.00 91.75 91 GLN A N 1
ATOM 728 C CA . GLN A 1 91 ? -9.700 -4.162 -22.863 1.00 91.75 91 GLN A CA 1
ATOM 729 C C . GLN A 1 91 ? -10.474 -3.472 -23.997 1.00 91.75 91 GLN A C 1
ATOM 731 O O . GLN A 1 91 ? -10.543 -4.015 -25.100 1.00 91.75 91 GLN A O 1
ATOM 736 N N . GLU A 1 92 ? -11.015 -2.271 -23.762 1.00 91.62 92 GLU A N 1
ATOM 737 C CA . GLU A 1 92 ? -11.715 -1.488 -24.792 1.00 91.62 92 GLU A CA 1
ATOM 738 C C . GLU A 1 92 ? -10.811 -1.222 -26.005 1.00 91.62 92 GLU A C 1
ATOM 740 O O . GLU A 1 92 ? -11.205 -1.474 -27.146 1.00 91.62 92 GLU A O 1
ATOM 745 N N . LYS A 1 93 ? -9.579 -0.752 -25.771 1.00 91.38 93 LYS A N 1
ATOM 746 C CA . LYS A 1 93 ? -8.621 -0.447 -26.845 1.00 91.38 93 LYS A CA 1
ATOM 747 C C . LYS A 1 93 ? -8.167 -1.695 -27.597 1.00 91.38 93 LYS A C 1
ATOM 749 O O . LYS A 1 93 ? -8.011 -1.634 -28.815 1.00 91.38 93 LYS A O 1
ATOM 754 N N . ARG A 1 94 ? -8.010 -2.825 -26.903 1.00 93.62 94 ARG A N 1
ATOM 755 C CA . ARG A 1 94 ? -7.711 -4.121 -27.524 1.00 93.62 94 ARG A CA 1
ATOM 756 C C . ARG A 1 94 ? -8.808 -4.533 -28.502 1.00 93.62 94 ARG A C 1
ATOM 758 O O . ARG A 1 94 ? -8.502 -4.875 -29.638 1.00 93.62 94 ARG A O 1
ATOM 765 N N . LEU A 1 95 ? -10.076 -4.451 -28.090 1.00 94.06 95 LEU A N 1
ATOM 766 C CA . LEU A 1 95 ? -11.222 -4.784 -28.949 1.00 94.06 95 LEU A CA 1
ATOM 767 C C . LEU A 1 95 ? -11.332 -3.860 -30.172 1.00 94.06 95 LEU A C 1
ATOM 769 O O . LEU A 1 95 ? -11.807 -4.278 -31.223 1.00 94.06 95 LEU A O 1
ATOM 773 N N . GLN A 1 96 ? -10.877 -2.613 -30.045 1.00 93.88 96 GLN A N 1
ATOM 774 C CA . GLN A 1 96 ? -10.886 -1.615 -31.117 1.00 93.88 96 GLN A CA 1
ATOM 775 C C . GLN A 1 96 ? -9.654 -1.670 -32.033 1.00 93.88 96 GLN A C 1
ATOM 777 O O . GLN A 1 96 ? -9.597 -0.911 -33.000 1.00 93.88 96 GLN A O 1
ATOM 782 N N . ASN A 1 97 ? -8.673 -2.536 -31.757 1.00 94.88 97 ASN A N 1
ATOM 783 C CA . ASN A 1 97 ? -7.445 -2.643 -32.539 1.00 94.88 97 ASN A CA 1
ATOM 784 C C . ASN A 1 97 ? -7.374 -3.979 -33.304 1.00 94.88 97 ASN A C 1
ATOM 786 O O . ASN A 1 97 ? -6.892 -4.973 -32.757 1.00 94.88 97 ASN A O 1
ATOM 790 N N . PRO A 1 98 ? -7.743 -4.011 -34.601 1.00 93.88 98 PRO A N 1
ATOM 791 C CA . PRO A 1 98 ? -7.637 -5.213 -35.433 1.00 93.88 98 PRO A CA 1
ATOM 792 C C . PRO A 1 98 ? -6.206 -5.741 -35.606 1.00 93.88 98 PRO A C 1
ATOM 794 O O . PRO A 1 98 ? -6.020 -6.859 -36.074 1.00 93.88 98 PRO A O 1
ATOM 797 N N . ARG A 1 99 ? -5.187 -4.935 -35.275 1.00 95.31 99 ARG A N 1
ATOM 798 C CA . ARG A 1 99 ? -3.761 -5.282 -35.379 1.00 95.31 99 ARG A CA 1
ATOM 799 C C . ARG A 1 99 ? -3.116 -5.454 -34.002 1.00 95.31 99 ARG A C 1
ATOM 801 O O . ARG A 1 99 ? -1.959 -5.079 -33.825 1.00 95.31 99 ARG A O 1
ATOM 808 N N . HIS A 1 100 ? -3.876 -5.949 -33.025 1.00 94.38 100 HIS A N 1
ATOM 809 C CA . HIS A 1 100 ? -3.376 -6.179 -31.673 1.00 94.38 100 HIS A CA 1
ATOM 810 C C . HIS A 1 100 ? -2.204 -7.171 -31.653 1.00 94.38 100 HIS A C 1
ATOM 812 O O . HIS A 1 100 ? -2.302 -8.255 -32.228 1.00 94.38 100 HIS A O 1
ATOM 818 N N . ARG A 1 101 ? -1.112 -6.800 -30.979 1.00 94.50 101 ARG A N 1
ATOM 819 C CA . ARG A 1 101 ? 0.112 -7.599 -30.820 1.00 94.50 101 ARG A CA 1
ATOM 820 C C . ARG A 1 101 ? 0.417 -7.970 -29.368 1.00 94.50 101 ARG A C 1
ATOM 822 O O . ARG A 1 101 ? 1.157 -8.922 -29.149 1.00 94.50 101 ARG A O 1
ATOM 829 N N . GLY A 1 102 ? -0.141 -7.249 -28.392 1.00 92.31 102 GLY A N 1
ATOM 830 C CA . GLY A 1 102 ? 0.081 -7.490 -26.960 1.00 92.31 102 GLY A CA 1
ATOM 831 C C . GLY A 1 102 ? 1.136 -6.584 -26.318 1.00 92.31 102 GLY A C 1
ATOM 832 O O . GLY A 1 102 ? 1.194 -6.504 -25.097 1.00 92.31 102 GLY A O 1
ATOM 833 N N . ASP A 1 103 ? 1.913 -5.858 -27.120 1.00 93.25 103 ASP A N 1
ATOM 834 C CA . ASP A 1 103 ? 2.971 -4.930 -26.697 1.00 93.25 103 ASP A CA 1
ATOM 835 C C . ASP A 1 103 ? 2.523 -3.457 -26.718 1.00 93.25 103 ASP A C 1
ATOM 837 O O . ASP A 1 103 ? 3.319 -2.548 -26.494 1.00 93.25 103 ASP A O 1
ATOM 841 N N . GLU A 1 104 ? 1.250 -3.181 -27.011 1.00 93.75 104 GLU A N 1
ATOM 842 C CA . GLU A 1 104 ? 0.773 -1.804 -27.072 1.00 93.75 104 GLU A CA 1
ATOM 843 C C . GLU A 1 104 ? 0.714 -1.148 -25.695 1.00 93.75 104 GLU A C 1
ATOM 845 O O . GLU A 1 104 ? 0.356 -1.779 -24.704 1.00 93.75 104 GLU A O 1
ATOM 850 N N . ASN A 1 105 ? 0.927 0.169 -25.663 1.00 89.31 105 ASN A N 1
ATOM 851 C CA . ASN A 1 105 ? 0.922 0.969 -24.435 1.00 89.31 105 ASN A CA 1
ATOM 852 C C . ASN A 1 105 ? -0.346 0.808 -23.580 1.00 89.31 105 ASN A C 1
ATOM 854 O O . ASN A 1 105 ? -0.280 0.993 -22.373 1.00 89.31 105 ASN A O 1
ATOM 858 N N . TYR A 1 106 ? -1.497 0.460 -24.170 1.00 89.12 106 TYR A N 1
ATOM 859 C CA . TYR A 1 106 ? -2.738 0.231 -23.419 1.00 89.12 106 TYR A CA 1
ATOM 860 C C . TYR A 1 106 ? -2.794 -1.120 -22.687 1.00 89.12 106 TYR A C 1
ATOM 862 O O . TYR A 1 106 ? -3.750 -1.362 -21.955 1.00 89.12 106 TYR A O 1
ATOM 870 N N . ASN A 1 107 ? -1.802 -1.996 -22.871 1.00 91.06 107 ASN A N 1
ATOM 871 C CA . ASN A 1 107 ? -1.623 -3.208 -22.067 1.00 91.06 107 ASN A CA 1
ATOM 872 C C . ASN A 1 107 ? -0.816 -2.940 -20.785 1.00 91.06 107 ASN A C 1
ATOM 874 O O . ASN A 1 107 ? -0.693 -3.832 -19.950 1.00 91.06 107 ASN A O 1
ATOM 878 N N . TYR A 1 108 ? -0.297 -1.721 -20.620 1.00 91.12 108 TYR A N 1
ATOM 879 C CA . TYR A 1 108 ? 0.521 -1.309 -19.487 1.00 91.12 108 TYR A CA 1
ATOM 880 C C . TYR A 1 108 ? -0.082 -0.076 -18.811 1.00 91.12 108 TYR A C 1
ATOM 882 O O . TYR A 1 108 ? -0.827 0.706 -19.407 1.00 91.12 108 TYR A O 1
ATOM 890 N N . PHE A 1 109 ? 0.271 0.125 -17.550 1.00 90.31 109 PHE A N 1
ATOM 891 C CA . PHE A 1 109 ? -0.033 1.349 -16.825 1.00 90.31 109 PHE A CA 1
ATOM 892 C C . PHE A 1 109 ? 1.161 1.761 -15.979 1.00 90.31 109 PHE A C 1
ATOM 894 O O . PHE A 1 109 ? 2.048 0.960 -15.691 1.00 90.31 109 PHE A O 1
ATOM 901 N N . L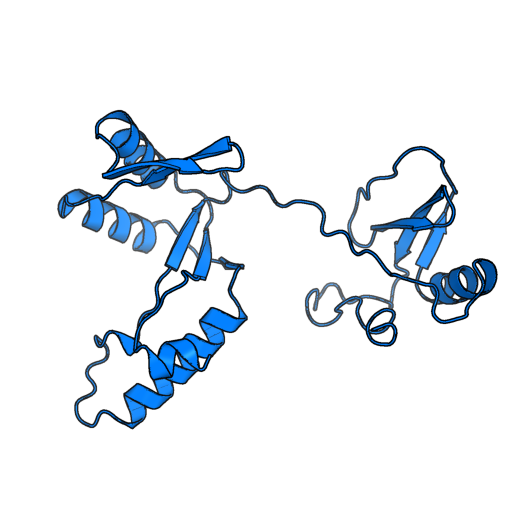EU A 1 110 ? 1.195 3.041 -15.619 1.00 91.19 110 LEU A N 1
ATOM 902 C CA . LEU A 1 110 ? 2.271 3.585 -14.809 1.00 91.19 110 LEU A CA 1
ATOM 903 C C . LEU A 1 110 ? 2.195 2.992 -13.397 1.00 91.19 110 LEU A C 1
ATOM 905 O O . LEU A 1 110 ? 1.143 3.038 -12.757 1.00 91.19 110 LEU A O 1
ATOM 909 N N . ALA A 1 111 ? 3.310 2.454 -12.915 1.00 93.06 111 ALA A N 1
ATOM 910 C CA . ALA A 1 111 ? 3.420 1.833 -11.604 1.00 93.06 111 ALA A CA 1
ATOM 911 C C . ALA A 1 111 ? 4.597 2.434 -10.832 1.00 93.06 111 ALA A C 1
ATOM 913 O O . ALA A 1 111 ? 5.650 2.705 -11.409 1.00 93.06 111 ALA A O 1
ATOM 914 N N . VAL A 1 112 ? 4.421 2.603 -9.526 1.00 95.12 112 VAL A N 1
ATOM 915 C CA . VAL A 1 112 ? 5.495 2.931 -8.585 1.00 95.12 112 VAL A CA 1
ATOM 916 C C . VAL A 1 112 ? 5.599 1.804 -7.567 1.00 95.12 112 VAL A C 1
ATOM 918 O O . VAL A 1 112 ? 4.580 1.314 -7.086 1.00 95.12 112 VAL A O 1
ATOM 921 N N . HIS A 1 113 ? 6.821 1.369 -7.274 1.00 96.25 113 HIS A N 1
ATOM 922 C CA . HIS A 1 113 ? 7.089 0.236 -6.395 1.00 96.25 113 HIS A CA 1
ATOM 923 C C . HIS A 1 113 ? 7.926 0.696 -5.208 1.00 96.25 113 HIS A C 1
ATOM 925 O O . HIS A 1 113 ? 8.968 1.315 -5.404 1.00 96.25 113 HIS A O 1
ATOM 931 N N . PHE A 1 114 ? 7.483 0.360 -3.999 1.00 95.50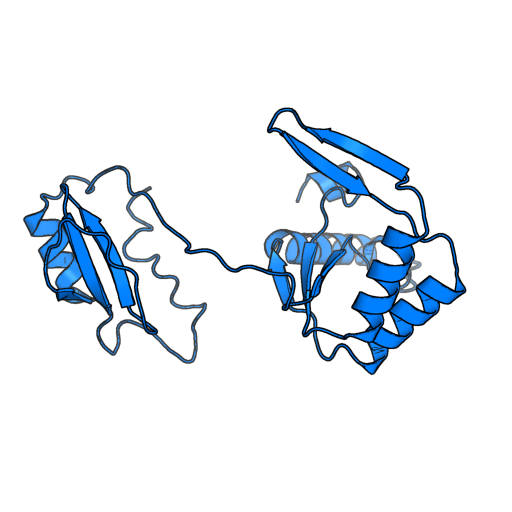 114 PHE A N 1
ATOM 932 C CA . PHE A 1 114 ? 8.229 0.608 -2.767 1.00 95.50 114 PHE A CA 1
ATOM 933 C C . PHE A 1 114 ? 8.416 -0.705 -1.998 1.00 95.50 114 PHE A C 1
ATOM 935 O O . PHE A 1 114 ? 7.430 -1.425 -1.795 1.00 95.50 114 PHE A O 1
ATOM 942 N N . PRO A 1 115 ? 9.637 -1.040 -1.557 1.00 96.81 115 PRO A N 1
ATOM 943 C CA . PRO A 1 115 ? 9.851 -2.249 -0.779 1.00 96.81 115 PRO A CA 1
ATOM 944 C C . PRO A 1 115 ? 9.190 -2.111 0.601 1.00 96.81 115 PRO A C 1
ATOM 946 O O . PRO A 1 115 ? 9.078 -1.014 1.154 1.00 96.81 115 PRO A O 1
ATOM 949 N N . ASP A 1 116 ? 8.714 -3.223 1.149 1.00 95.12 116 ASP A N 1
ATOM 950 C CA . ASP A 1 116 ? 7.965 -3.264 2.411 1.00 95.12 116 ASP A CA 1
ATOM 951 C C . ASP A 1 116 ? 8.733 -2.677 3.611 1.00 95.12 116 ASP A C 1
ATOM 953 O O . ASP A 1 116 ? 8.135 -2.029 4.470 1.00 95.12 116 ASP A O 1
ATOM 957 N N . ASN A 1 117 ? 10.060 -2.817 3.634 1.00 95.06 117 ASN A N 1
ATOM 958 C CA . ASN A 1 117 ? 10.952 -2.244 4.647 1.00 95.06 117 ASN A CA 1
ATOM 959 C C . ASN A 1 117 ? 11.051 -0.706 4.611 1.00 95.06 117 ASN A C 1
ATOM 961 O O . ASN A 1 117 ? 11.536 -0.112 5.574 1.00 95.06 117 ASN A O 1
ATOM 965 N N . GLN A 1 118 ? 10.594 -0.057 3.536 1.00 93.75 118 GLN A N 1
ATOM 966 C CA . GLN A 1 118 ? 10.567 1.405 3.392 1.00 93.75 118 GLN A CA 1
ATOM 967 C C . GLN A 1 118 ? 9.149 1.977 3.513 1.00 93.75 118 GLN A C 1
ATOM 969 O O . GLN A 1 118 ? 8.927 3.172 3.307 1.00 93.75 118 GLN A O 1
ATOM 974 N N . LEU A 1 119 ? 8.174 1.138 3.874 1.00 92.12 119 LEU A N 1
ATOM 975 C CA . LEU A 1 119 ? 6.791 1.544 4.056 1.00 92.12 119 LEU A CA 1
ATOM 976 C C . LEU A 1 119 ? 6.390 1.580 5.520 1.00 92.12 119 LEU A C 1
ATOM 978 O O . LEU A 1 119 ? 6.772 0.752 6.344 1.00 92.12 119 LEU A O 1
ATOM 982 N N . LYS A 1 120 ? 5.534 2.551 5.831 1.00 89.06 120 LYS A N 1
ATOM 983 C CA . LYS A 1 120 ? 4.909 2.680 7.139 1.00 89.06 120 LYS A CA 1
ATOM 984 C C . LYS A 1 120 ? 3.401 2.688 6.979 1.00 89.06 120 LYS A C 1
ATOM 986 O O . LYS A 1 120 ? 2.831 3.634 6.443 1.00 89.06 120 LYS A O 1
ATOM 991 N N . ILE A 1 121 ? 2.757 1.646 7.493 1.00 85.94 121 ILE A N 1
ATOM 992 C CA . ILE A 1 121 ? 1.301 1.594 7.605 1.00 85.94 121 ILE A CA 1
ATOM 993 C C . ILE A 1 121 ? 0.910 2.397 8.847 1.00 85.94 121 ILE A C 1
ATOM 995 O O . ILE A 1 121 ? 1.366 2.110 9.955 1.00 85.94 121 ILE A O 1
ATOM 999 N N . ILE A 1 122 ? 0.107 3.437 8.649 1.00 85.88 122 ILE A N 1
ATOM 1000 C CA . ILE A 1 122 ? -0.407 4.288 9.725 1.00 85.88 122 ILE A CA 1
ATOM 1001 C C . ILE A 1 122 ? -1.843 3.908 10.083 1.00 85.88 122 ILE A C 1
ATOM 1003 O O . ILE A 1 122 ? -2.573 3.341 9.269 1.00 85.88 122 ILE A O 1
ATOM 1007 N N . ASP A 1 123 ? -2.250 4.259 11.302 1.00 84.88 123 ASP A N 1
ATOM 1008 C CA . ASP A 1 123 ? -3.599 4.009 11.802 1.00 84.88 123 ASP A CA 1
ATOM 1009 C C . ASP A 1 123 ? -4.647 4.697 10.907 1.00 84.88 123 ASP A C 1
ATOM 1011 O O . ASP A 1 123 ? -4.595 5.908 10.670 1.00 84.88 123 ASP A O 1
ATOM 1015 N N . TYR A 1 124 ? -5.637 3.933 10.444 1.00 82.44 124 TYR A N 1
ATOM 1016 C CA . TYR A 1 124 ? -6.749 4.464 9.663 1.00 82.44 124 TYR A CA 1
ATOM 1017 C C . TYR A 1 124 ? -7.882 4.919 10.592 1.00 82.44 124 TYR A C 1
ATOM 1019 O O . TYR A 1 124 ? -8.680 4.115 11.077 1.00 82.44 124 TYR A O 1
ATOM 1027 N N . ASN A 1 125 ? -7.945 6.225 10.856 1.00 89.44 125 ASN A N 1
ATOM 1028 C CA . ASN A 1 125 ? -8.914 6.824 11.773 1.00 89.44 125 ASN A CA 1
ATOM 1029 C C . ASN A 1 125 ? -10.088 7.449 11.006 1.00 89.44 125 ASN A C 1
ATOM 1031 O O . ASN A 1 125 ? -9.883 8.192 10.047 1.00 89.44 125 ASN A O 1
ATOM 1035 N N . ARG A 1 126 ? -11.326 7.195 11.454 1.00 90.31 126 ARG A N 1
ATOM 1036 C CA . ARG A 1 126 ? -12.537 7.831 10.909 1.00 90.31 126 ARG A CA 1
ATOM 1037 C C . ARG A 1 126 ? -13.090 8.862 11.885 1.00 90.31 126 ARG A C 1
ATOM 1039 O O . ARG A 1 126 ? -13.179 8.601 13.082 1.00 90.31 126 ARG A O 1
ATOM 1046 N N . VAL A 1 127 ? -13.514 10.005 11.352 1.00 90.75 127 VAL A N 1
ATOM 1047 C CA . VAL A 1 127 ? -14.268 11.022 12.093 1.00 90.75 127 VAL A CA 1
ATOM 1048 C C . VAL A 1 127 ? -15.719 10.950 11.642 1.00 90.75 127 VAL A C 1
ATOM 1050 O O . VAL A 1 127 ? -16.008 11.072 10.453 1.00 90.75 127 VAL A O 1
ATOM 1053 N N . VAL A 1 128 ? -16.622 10.737 12.595 1.00 90.12 128 VAL A N 1
ATOM 1054 C CA . VAL A 1 128 ? -18.070 10.747 12.369 1.00 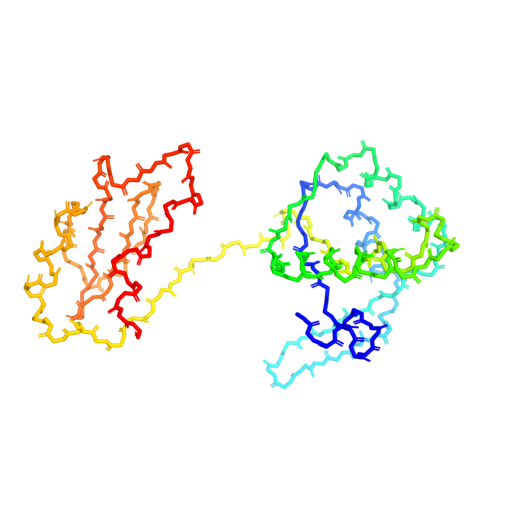90.12 128 VAL A CA 1
ATOM 1055 C C . VAL A 1 128 ? -18.609 12.068 12.907 1.00 90.12 128 VAL A C 1
ATOM 1057 O O . VAL A 1 128 ? -18.284 12.452 14.030 1.00 90.12 128 VAL A O 1
ATOM 1060 N N . LYS A 1 129 ? -19.378 12.788 12.085 1.00 88.38 129 LYS A N 1
ATOM 1061 C CA . LYS A 1 129 ? -19.814 14.162 12.374 1.00 88.38 129 LYS A CA 1
ATOM 1062 C C . LYS A 1 129 ? -20.768 14.242 13.566 1.00 88.38 129 LYS A C 1
ATOM 1064 O O . LYS A 1 129 ? -20.636 15.139 14.394 1.00 88.38 129 LYS A O 1
ATOM 1069 N N . ASP A 1 130 ? -21.730 13.332 13.635 1.00 90.56 130 ASP A N 1
ATOM 1070 C CA . ASP A 1 130 ? -22.750 13.298 14.675 1.00 90.56 130 ASP A CA 1
ATOM 1071 C C . ASP A 1 130 ? -23.220 11.866 14.946 1.00 90.56 130 ASP A C 1
ATOM 1073 O O . ASP A 1 130 ? -22.781 10.910 14.305 1.00 90.56 130 ASP A O 1
ATOM 1077 N N . LEU A 1 131 ? -24.087 11.722 15.950 1.00 92.38 131 LEU A N 1
ATOM 1078 C CA . LEU A 1 131 ? -24.652 10.437 16.331 1.00 92.38 131 LEU A CA 1
ATOM 1079 C C . LEU A 1 131 ? -26.004 10.135 15.639 1.00 92.38 131 LEU A C 1
ATOM 1081 O O . LEU A 1 131 ? -26.774 9.328 16.155 1.00 92.38 131 LEU A O 1
ATOM 1085 N N . HIS A 1 132 ? -26.295 10.749 14.485 1.00 90.00 132 HIS A N 1
ATOM 1086 C CA . HIS A 1 132 ? -27.521 10.575 13.691 1.00 90.00 132 HIS A CA 1
ATOM 1087 C C . HIS A 1 132 ? -28.794 10.649 14.549 1.00 90.00 132 HIS A C 1
ATOM 1089 O O . HIS A 1 132 ? -29.684 9.800 14.503 1.00 90.00 132 HIS A O 1
ATOM 1095 N N . GLY A 1 133 ? -28.835 11.664 15.415 1.00 91.88 133 GLY A N 1
ATOM 1096 C CA . GLY A 1 133 ? -29.932 11.902 16.353 1.00 91.88 133 GLY A CA 1
ATOM 1097 C C . GLY A 1 133 ? -29.950 11.001 17.593 1.00 91.88 133 GLY A C 1
ATOM 1098 O O . GLY A 1 133 ? -30.775 11.236 18.472 1.00 91.88 133 GLY A O 1
ATOM 1099 N N . LEU A 1 134 ? -29.053 10.015 17.714 1.00 93.69 134 LEU A N 1
ATOM 1100 C CA . LEU A 1 134 ? -28.929 9.201 18.923 1.00 93.69 134 LEU A CA 1
ATOM 1101 C C . LEU A 1 134 ? -28.235 9.971 20.050 1.00 93.69 134 LEU A C 1
ATOM 1103 O O . LEU A 1 134 ? -27.264 10.704 19.849 1.00 93.69 134 LEU A O 1
ATOM 1107 N N . SER A 1 135 ? -28.673 9.714 21.276 1.00 95.06 135 SER A N 1
ATOM 1108 C CA . SER A 1 135 ? -27.903 10.049 22.467 1.00 95.06 135 SER A CA 1
ATOM 1109 C C . SER A 1 135 ? -26.655 9.164 22.586 1.00 95.06 135 SER A C 1
ATOM 1111 O O . SER A 1 135 ? -26.591 8.044 22.071 1.00 95.06 135 SER A O 1
ATOM 1113 N N . ASN A 1 136 ? -25.671 9.620 23.370 1.00 92.31 136 ASN A N 1
ATOM 1114 C CA . ASN A 1 136 ? -24.486 8.817 23.697 1.00 92.31 136 ASN A CA 1
ATOM 1115 C C . ASN A 1 136 ? -24.855 7.441 24.285 1.00 92.31 136 ASN A C 1
ATOM 1117 O O . ASN A 1 136 ? -24.156 6.461 24.045 1.00 92.31 136 ASN A O 1
ATOM 1121 N N . GLN A 1 137 ? -25.934 7.356 25.071 1.00 93.12 137 GLN A N 1
ATOM 1122 C CA . GLN A 1 137 ? -26.360 6.101 25.694 1.00 93.12 137 GLN A CA 1
ATOM 1123 C C . GLN A 1 137 ? -26.940 5.127 24.667 1.00 93.12 137 GLN A C 1
ATOM 1125 O O . GLN A 1 137 ? -26.555 3.958 24.670 1.00 93.12 137 GLN A O 1
ATOM 1130 N N . GLU A 1 138 ? -27.804 5.606 23.770 1.00 94.44 138 GLU A N 1
ATOM 1131 C CA . GLU A 1 138 ? -28.400 4.791 22.704 1.00 94.44 138 GLU A CA 1
ATOM 1132 C C . GLU A 1 138 ? -27.340 4.299 21.720 1.00 94.44 138 GLU A C 1
ATOM 1134 O O . GLU A 1 138 ? -27.319 3.121 21.367 1.00 94.44 138 GLU A O 1
ATOM 1139 N N . PHE A 1 139 ? -26.410 5.174 21.331 1.00 93.81 139 PHE A N 1
ATOM 1140 C CA . PHE A 1 139 ? -25.298 4.798 20.465 1.00 93.81 139 PHE A CA 1
ATOM 1141 C C . PHE A 1 139 ? -24.424 3.708 21.105 1.00 93.81 139 PHE A C 1
ATOM 1143 O O . PHE A 1 139 ? -24.143 2.680 20.489 1.00 93.81 139 PHE A O 1
ATOM 1150 N N . MET A 1 140 ? -24.067 3.874 22.383 1.00 93.12 140 MET A N 1
ATOM 1151 C CA . MET A 1 140 ? -23.308 2.866 23.129 1.00 93.12 140 MET A CA 1
ATOM 1152 C C . MET A 1 140 ? -24.094 1.566 23.336 1.00 93.12 140 MET A C 1
ATOM 1154 O O . MET A 1 140 ? -23.485 0.504 23.440 1.00 93.12 140 MET A O 1
ATOM 1158 N N . ALA A 1 141 ? -25.425 1.618 23.437 1.00 93.38 141 ALA A N 1
ATOM 1159 C CA . ALA A 1 141 ? -26.260 0.422 23.515 1.00 93.38 141 ALA A CA 1
ATOM 1160 C C . ALA A 1 141 ? -26.203 -0.374 22.203 1.00 93.38 141 ALA A C 1
ATOM 1162 O O . ALA A 1 141 ? -25.911 -1.566 22.248 1.00 93.38 141 ALA A O 1
ATOM 1163 N N . ARG A 1 142 ? -26.350 0.296 21.052 1.00 93.00 142 ARG A N 1
ATOM 1164 C CA . ARG A 1 142 ? -26.238 -0.348 19.732 1.00 93.00 142 ARG A CA 1
ATOM 1165 C C . ARG A 1 142 ? -24.847 -0.914 19.475 1.00 93.00 142 ARG A C 1
ATOM 1167 O O . ARG A 1 142 ? -24.715 -2.043 19.023 1.00 93.00 142 ARG A O 1
ATOM 1174 N N . LEU A 1 143 ? -23.789 -0.182 19.832 1.00 92.94 143 LEU A N 1
ATOM 1175 C CA . LEU A 1 143 ? -22.423 -0.697 19.695 1.00 92.94 143 LEU A CA 1
ATOM 1176 C C . LEU A 1 143 ? -22.194 -1.974 20.513 1.00 92.94 143 LEU A C 1
ATOM 1178 O O . LEU A 1 143 ? -21.440 -2.842 20.079 1.00 92.94 143 LEU A O 1
ATOM 1182 N N . ARG A 1 144 ? -22.849 -2.127 21.672 1.00 94.00 144 ARG A N 1
ATOM 1183 C CA . ARG A 1 144 ? -22.732 -3.348 22.483 1.00 94.00 144 ARG A CA 1
ATOM 1184 C C . ARG A 1 144 ? -23.336 -4.579 21.819 1.00 94.00 144 ARG A C 1
ATOM 1186 O O . ARG A 1 144 ? -23.035 -5.684 22.264 1.00 94.00 144 ARG A O 1
ATOM 1193 N N . GLU A 1 145 ? -24.150 -4.439 20.779 1.00 92.25 145 GLU A N 1
ATOM 1194 C CA . GLU A 1 145 ? -24.632 -5.586 20.004 1.00 92.25 145 GLU A CA 1
ATOM 1195 C C . GLU A 1 145 ? -23.462 -6.271 19.287 1.00 92.25 145 GLU A C 1
ATOM 1197 O O . GLU A 1 145 ? -23.357 -7.496 19.322 1.00 92.25 145 GLU A O 1
ATOM 1202 N N . CYS A 1 146 ? -22.512 -5.487 18.763 1.00 93.00 146 CYS A N 1
ATOM 1203 C CA . CYS A 1 146 ? -21.365 -5.999 18.010 1.00 93.00 146 CYS A CA 1
ATOM 1204 C C . CYS A 1 146 ? -20.052 -6.045 18.801 1.00 93.00 146 CYS A C 1
ATOM 1206 O O . CYS A 1 146 ? -19.166 -6.829 18.470 1.00 93.00 146 CYS A O 1
ATOM 1208 N N . PHE A 1 147 ? -19.912 -5.230 19.848 1.00 95.31 147 PHE A N 1
ATOM 1209 C CA . PHE A 1 147 ? -18.652 -5.059 20.565 1.00 95.31 147 PHE A CA 1
ATOM 1210 C C . PHE A 1 147 ? -18.783 -5.322 22.062 1.00 95.31 147 PHE A C 1
ATOM 1212 O O . PHE A 1 147 ? -19.764 -4.965 22.717 1.00 95.31 147 PHE A O 1
ATOM 1219 N N . GLU A 1 148 ? -17.732 -5.885 22.639 1.00 95.19 148 GLU A N 1
ATOM 1220 C CA . GLU A 1 148 ? -17.456 -5.771 24.063 1.00 95.19 148 GLU A CA 1
ATOM 1221 C C . GLU A 1 148 ? -16.738 -4.445 24.313 1.00 95.19 148 GLU A C 1
ATOM 1223 O O . GLU A 1 148 ? -15.573 -4.259 23.947 1.00 95.19 148 GLU A O 1
ATOM 1228 N N . ILE A 1 149 ? -17.455 -3.500 24.920 1.00 94.94 149 ILE A N 1
ATOM 1229 C CA . ILE A 1 149 ? -16.940 -2.159 25.188 1.00 94.94 149 ILE A CA 1
ATOM 1230 C C . ILE A 1 149 ? -16.415 -2.094 26.618 1.00 94.94 149 ILE A C 1
ATOM 1232 O O . ILE A 1 149 ? -17.152 -2.342 27.574 1.00 94.94 149 ILE A O 1
ATOM 1236 N N . SER A 1 150 ? -15.151 -1.711 26.768 1.00 87.69 150 SER A N 1
ATOM 1237 C CA . SER A 1 150 ? -14.466 -1.612 28.056 1.00 87.69 150 SER A CA 1
ATOM 1238 C C . SER A 1 150 ? -13.917 -0.204 28.324 1.00 87.69 150 SER A C 1
ATOM 1240 O O . SER A 1 150 ? -13.792 0.616 27.415 1.00 87.69 150 SER A O 1
ATOM 1242 N N . ARG A 1 151 ? -13.674 0.043 29.623 1.00 71.69 151 ARG A N 1
ATOM 1243 C CA . ARG A 1 151 ? -13.149 1.234 30.325 1.00 71.69 151 ARG A CA 1
ATOM 1244 C C . ARG A 1 151 ? -13.032 2.534 29.513 1.00 71.69 151 ARG A C 1
ATOM 1246 O O . ARG A 1 151 ? -12.179 2.665 28.644 1.00 71.69 151 ARG A O 1
ATOM 1253 N N . ALA A 1 152 ? -13.789 3.543 29.945 1.00 79.94 152 ALA A N 1
ATOM 1254 C CA . ALA A 1 152 ? -13.557 4.931 29.561 1.00 79.94 152 ALA A CA 1
ATOM 1255 C C . ALA A 1 152 ? -12.242 5.456 30.177 1.00 79.94 152 ALA A C 1
ATOM 1257 O O . ALA A 1 152 ? -12.007 5.290 31.377 1.00 79.94 152 ALA A O 1
ATOM 1258 N N . SER A 1 153 ? -11.399 6.101 29.371 1.00 89.31 153 SER A N 1
ATOM 1259 C CA . SER A 1 153 ? -10.131 6.718 29.789 1.00 89.31 153 SER A CA 1
ATOM 1260 C C . SER A 1 153 ? -9.993 8.133 29.225 1.00 89.31 153 SER A C 1
ATOM 1262 O O . SER A 1 153 ? -10.501 8.430 28.148 1.00 89.31 153 SER A O 1
ATOM 1264 N N . LYS A 1 154 ? -9.269 9.015 29.922 1.00 92.75 154 LYS A N 1
ATOM 1265 C CA . LYS A 1 154 ? -8.830 10.304 29.355 1.00 92.75 154 LYS A CA 1
ATOM 1266 C C . LYS A 1 154 ? -7.580 10.166 28.487 1.00 92.75 154 LYS A C 1
ATOM 1268 O O . LYS A 1 154 ? -7.422 10.915 27.530 1.00 92.75 154 LYS A O 1
ATOM 1273 N N . ALA A 1 155 ? -6.719 9.203 28.801 1.00 93.31 155 ALA A N 1
ATOM 1274 C CA . ALA A 1 155 ? -5.543 8.898 27.998 1.00 93.31 155 ALA A CA 1
ATOM 1275 C C . ALA A 1 155 ? -5.932 8.123 26.734 1.00 93.31 155 ALA A C 1
ATOM 1277 O O . ALA A 1 155 ? -6.848 7.295 26.780 1.00 93.31 155 ALA A O 1
ATOM 1278 N N . ILE A 1 156 ? -5.204 8.378 25.642 1.00 91.81 156 ILE A N 1
ATOM 1279 C CA . ILE A 1 156 ? -5.354 7.667 24.369 1.00 91.81 156 ILE A CA 1
ATOM 1280 C C . ILE A 1 156 ? -5.165 6.169 24.605 1.00 91.81 156 ILE A C 1
ATOM 1282 O O . ILE A 1 156 ? -4.211 5.744 25.256 1.00 91.81 156 ILE A O 1
ATOM 1286 N N . ILE A 1 157 ? -6.073 5.378 24.041 1.00 91.19 157 ILE A N 1
ATOM 1287 C CA . ILE A 1 157 ? -5.951 3.926 23.970 1.00 91.19 157 ILE A CA 1
ATOM 1288 C C . ILE A 1 157 ? -5.596 3.597 22.523 1.00 91.19 157 ILE A C 1
ATOM 1290 O O . ILE A 1 157 ? -6.283 4.052 21.606 1.00 91.19 157 ILE A O 1
ATOM 1294 N N . LYS A 1 158 ? -4.532 2.820 22.318 1.00 90.62 158 LYS A N 1
ATOM 1295 C CA . LYS A 1 158 ? -4.211 2.235 21.014 1.00 90.62 158 LYS A CA 1
ATOM 1296 C C . LYS A 1 158 ? -4.650 0.771 20.986 1.00 90.62 158 LYS A C 1
ATOM 1298 O O . LYS A 1 158 ? -4.428 0.085 21.988 1.00 90.62 158 LYS A O 1
ATOM 1303 N N . PRO A 1 159 ? -5.264 0.301 19.889 1.00 90.94 159 PRO A N 1
ATOM 1304 C CA . PRO A 1 159 ? -5.571 -1.113 19.738 1.00 90.94 159 PRO A CA 1
ATOM 1305 C C . PRO A 1 159 ? -4.271 -1.926 19.700 1.00 90.94 159 PRO A C 1
ATOM 1307 O O . PRO A 1 159 ? -3.264 -1.458 19.166 1.00 90.94 159 PRO A O 1
ATOM 1310 N N . ASN A 1 160 ? -4.272 -3.122 20.293 1.00 89.19 160 ASN A N 1
ATOM 1311 C CA . ASN A 1 160 ? -3.058 -3.943 20.412 1.00 89.19 160 ASN A CA 1
ATOM 1312 C C . ASN A 1 160 ? -3.163 -5.364 19.836 1.00 89.19 160 ASN A C 1
ATOM 1314 O O . ASN A 1 160 ? -2.200 -6.124 19.917 1.00 89.19 160 ASN A O 1
ATOM 1318 N N . LYS A 1 161 ? -4.315 -5.732 19.273 1.00 90.69 161 LYS A N 1
ATOM 1319 C CA . LYS A 1 161 ? -4.564 -7.051 18.684 1.00 90.69 161 LYS A CA 1
ATOM 1320 C C . LYS A 1 161 ? -5.629 -6.966 17.595 1.00 90.69 161 LYS A C 1
ATOM 1322 O O . LYS A 1 161 ? -6.342 -5.969 17.488 1.00 90.69 161 LYS A O 1
ATOM 1327 N N . LEU A 1 162 ? -5.747 -8.033 16.812 1.00 89.69 162 LEU A N 1
ATOM 1328 C CA . LEU A 1 162 ? -6.777 -8.157 15.786 1.00 89.69 162 LEU A CA 1
ATOM 1329 C C . LEU A 1 162 ? -8.187 -8.042 16.400 1.00 89.69 162 LEU A C 1
ATOM 1331 O O . LEU A 1 162 ? -8.419 -8.481 17.529 1.00 89.69 162 LEU A O 1
ATOM 1335 N N . HIS A 1 163 ? -9.111 -7.431 15.654 1.00 91.06 163 HIS A N 1
ATOM 1336 C CA . HIS A 1 163 ? -10.504 -7.156 16.051 1.00 91.06 163 HIS A CA 1
ATOM 1337 C C . HIS A 1 163 ? -10.686 -6.195 17.234 1.00 91.06 163 HIS A C 1
ATOM 1339 O O . HIS A 1 163 ? -11.785 -6.077 17.785 1.00 91.06 163 HIS A O 1
ATOM 1345 N N . GLU A 1 164 ? -9.626 -5.493 17.624 1.00 91.62 164 GLU A N 1
ATOM 1346 C CA . GLU A 1 164 ? -9.679 -4.442 18.625 1.00 91.62 164 GLU A CA 1
ATOM 1347 C C . GLU A 1 164 ? -9.694 -3.065 17.965 1.00 91.62 164 GLU A C 1
ATOM 1349 O O . GLU A 1 164 ? -8.871 -2.751 17.109 1.00 91.62 164 GLU A O 1
ATOM 1354 N N . PHE A 1 165 ? -10.616 -2.224 18.417 1.00 93.00 165 PHE A N 1
ATOM 1355 C CA . PHE A 1 165 ? -10.783 -0.849 17.976 1.00 93.00 165 PHE A CA 1
ATOM 1356 C C . PHE A 1 165 ? -10.755 0.083 19.177 1.00 93.00 165 PHE A C 1
ATOM 1358 O O . PHE A 1 165 ? -11.027 -0.307 20.320 1.00 93.00 165 PHE A O 1
ATOM 1365 N N . THR A 1 166 ? -10.473 1.351 18.910 1.00 93.94 166 THR A N 1
ATOM 1366 C CA . THR A 1 166 ? -10.591 2.409 19.905 1.00 93.94 166 THR A CA 1
ATOM 1367 C C . THR A 1 166 ? -11.480 3.511 19.368 1.00 93.94 166 THR A C 1
ATOM 1369 O O . THR A 1 166 ? -11.499 3.809 18.177 1.00 93.94 166 THR A O 1
ATOM 1372 N N . MET A 1 167 ? -12.288 4.075 20.256 1.00 95.12 167 MET A N 1
ATOM 1373 C CA . MET A 1 167 ? -13.253 5.110 19.913 1.00 95.12 167 MET A CA 1
ATOM 1374 C C . MET A 1 167 ? -13.099 6.266 20.879 1.00 95.12 167 MET A C 1
ATOM 1376 O O . MET A 1 167 ? -13.044 6.061 22.091 1.00 95.12 167 MET A O 1
ATOM 1380 N N . TYR A 1 168 ? -13.079 7.480 20.346 1.00 94.38 168 TYR A N 1
ATOM 1381 C CA . TYR A 1 168 ? -13.164 8.689 21.144 1.00 94.38 168 TYR A CA 1
ATOM 1382 C C . TYR A 1 168 ? -14.588 9.234 21.084 1.00 94.38 168 TYR A C 1
ATOM 1384 O O . TYR A 1 168 ? -15.087 9.551 20.007 1.00 94.38 168 TYR A O 1
ATOM 1392 N N . LEU A 1 169 ? -15.248 9.336 22.236 1.00 94.19 169 LEU A N 1
ATOM 1393 C CA . LEU A 1 169 ? -16.603 9.867 22.338 1.00 94.19 169 LEU A CA 1
ATOM 1394 C C . LEU A 1 169 ? -16.747 10.712 23.604 1.00 94.19 169 LEU A C 1
ATOM 1396 O O . LEU A 1 169 ? -16.378 10.287 24.700 1.00 94.19 169 LEU A O 1
ATOM 1400 N N . ASN A 1 170 ? -17.300 11.917 23.452 1.00 91.50 170 ASN A N 1
ATOM 1401 C CA . ASN A 1 170 ? -17.611 12.830 24.556 1.00 91.50 170 ASN A CA 1
ATOM 1402 C C . ASN A 1 170 ? -16.447 13.012 25.557 1.00 91.50 170 ASN A C 1
ATOM 1404 O O . ASN A 1 170 ? -16.603 12.878 26.774 1.00 91.50 170 ASN A O 1
ATOM 1408 N N . GLY A 1 171 ? -15.240 13.251 25.038 1.00 92.62 171 GLY A N 1
ATOM 1409 C CA . GLY A 1 171 ? -14.066 13.504 25.867 1.00 92.62 171 GLY A CA 1
ATOM 1410 C C . GLY A 1 171 ? -13.400 12.264 26.465 1.00 92.62 171 GLY A C 1
ATOM 1411 O O . GLY A 1 171 ? -12.532 12.431 27.325 1.00 92.62 171 GLY A O 1
ATOM 1412 N N . ASN A 1 172 ? -13.808 11.050 26.086 1.00 94.94 172 ASN A N 1
ATOM 1413 C CA . ASN A 1 172 ? -13.260 9.806 26.624 1.00 94.94 172 ASN A CA 1
ATOM 1414 C C . ASN A 1 172 ? -12.913 8.815 25.512 1.00 94.94 172 ASN A C 1
ATOM 1416 O O . ASN A 1 172 ? -13.618 8.702 24.513 1.00 94.94 172 ASN A O 1
ATOM 1420 N N . TRP A 1 173 ? -11.847 8.061 25.741 1.00 96.25 173 TRP A N 1
ATOM 1421 C CA . TRP A 1 173 ? -11.446 6.913 24.947 1.00 96.25 173 TRP A CA 1
ATOM 1422 C C . TRP A 1 173 ? -12.105 5.645 25.470 1.00 96.25 173 TRP A C 1
ATOM 1424 O O . TRP A 1 173 ? -12.107 5.403 26.675 1.00 96.25 173 TRP A O 1
ATOM 1434 N N . TYR A 1 174 ? -12.608 4.832 24.553 1.00 95.62 174 TYR A N 1
ATOM 1435 C CA . TYR A 1 174 ? -13.208 3.528 24.796 1.00 95.62 174 TYR A CA 1
ATOM 1436 C C . TYR A 1 174 ? -12.441 2.471 24.010 1.00 95.62 174 TYR A C 1
ATOM 1438 O O . TYR A 1 174 ? -12.004 2.725 22.885 1.00 95.62 174 TYR A O 1
ATOM 1446 N N . LYS A 1 175 ? -12.316 1.276 24.588 1.00 95.44 175 LYS A N 1
ATOM 1447 C CA . LYS A 1 175 ? -11.773 0.093 23.914 1.00 95.44 175 LYS A CA 1
ATOM 1448 C C . LYS A 1 175 ? -12.918 -0.824 23.505 1.00 95.44 175 LYS A C 1
ATOM 1450 O O . LYS A 1 175 ? -13.756 -1.162 24.341 1.00 95.44 175 LYS A O 1
ATOM 1455 N N . LEU A 1 176 ? -12.946 -1.209 22.235 1.00 95.50 176 LEU A N 1
ATOM 1456 C CA . LEU A 1 176 ? -13.995 -2.015 21.626 1.00 95.50 176 LEU A CA 1
ATOM 1457 C C . LEU A 1 176 ? -13.359 -3.301 21.100 1.00 95.50 176 LEU A C 1
ATOM 1459 O O . LEU A 1 176 ? -12.529 -3.248 20.200 1.00 95.50 176 LEU A O 1
ATOM 1463 N N . ASN A 1 177 ? -13.738 -4.453 21.647 1.00 94.50 177 ASN A N 1
ATOM 1464 C CA . ASN A 1 177 ? -13.360 -5.748 21.076 1.00 94.50 177 ASN A CA 1
ATOM 1465 C C . ASN A 1 177 ? -14.551 -6.277 20.284 1.00 94.50 177 ASN A C 1
ATOM 1467 O O . ASN A 1 177 ? -15.642 -6.383 20.847 1.00 94.50 177 ASN A O 1
ATOM 1471 N N . ALA A 1 178 ? -14.380 -6.574 18.997 1.00 93.38 178 ALA A N 1
ATOM 1472 C CA . ALA A 1 178 ? -15.471 -7.137 18.209 1.00 93.38 178 ALA A CA 1
ATOM 1473 C C . ALA A 1 178 ? -15.820 -8.533 18.736 1.00 93.38 178 ALA A C 1
ATOM 1475 O O . ALA A 1 178 ? -14.937 -9.337 19.050 1.00 93.38 178 ALA A O 1
ATOM 1476 N N . LYS A 1 179 ? -17.114 -8.822 18.856 1.00 92.31 179 LYS A N 1
ATOM 1477 C CA . LYS A 1 179 ? -17.597 -10.124 19.319 1.00 92.31 179 LYS A CA 1
ATOM 1478 C C . LYS A 1 179 ? -17.401 -11.176 18.231 1.00 92.31 179 LYS A C 1
ATOM 1480 O O . LYS A 1 179 ? -17.537 -10.878 17.044 1.00 92.31 179 LYS A O 1
ATOM 1485 N N . ALA A 1 180 ? -17.139 -12.419 18.621 1.00 89.94 180 ALA A N 1
ATOM 1486 C CA . ALA A 1 180 ? -17.127 -13.530 17.672 1.00 89.94 180 ALA A CA 1
ATOM 1487 C C . ALA A 1 180 ? -18.461 -13.596 16.892 1.00 89.94 180 ALA A C 1
ATOM 1489 O O . ALA A 1 180 ? -19.525 -13.337 17.455 1.00 89.94 180 ALA A O 1
ATOM 1490 N N . GLY A 1 181 ? -18.397 -13.901 15.593 1.00 86.31 181 GLY A N 1
ATOM 1491 C CA . GLY A 1 181 ? -19.561 -13.921 14.693 1.00 86.31 181 GLY A CA 1
ATOM 1492 C C . GLY A 1 181 ? -19.946 -12.556 14.104 1.00 86.31 181 GLY A C 1
ATOM 1493 O O . GLY A 1 181 ? -20.849 -12.492 13.276 1.00 86.31 181 GLY A O 1
ATOM 1494 N N . THR A 1 182 ? -19.252 -11.476 14.487 1.00 85.94 182 THR A N 1
ATOM 1495 C CA . THR A 1 182 ? -19.410 -10.129 13.891 1.00 85.94 182 THR A CA 1
ATOM 1496 C C . THR A 1 182 ? -18.344 -9.792 12.847 1.00 85.94 182 THR A C 1
ATOM 1498 O O . THR A 1 182 ? -18.348 -8.698 12.292 1.00 85.94 182 THR A O 1
ATOM 1501 N N . TYR A 1 183 ? -17.428 -10.724 12.589 1.00 84.62 183 TYR A N 1
ATOM 1502 C CA . TYR A 1 183 ? -16.366 -10.638 11.592 1.00 84.62 183 TYR A CA 1
ATOM 1503 C C . TYR A 1 183 ? -16.093 -12.031 11.013 1.00 84.62 183 TYR A C 1
ATOM 1505 O O . TYR A 1 183 ? -16.490 -13.042 11.599 1.00 84.62 183 TYR A O 1
ATOM 1513 N N . ASN A 1 184 ? -15.416 -12.077 9.864 1.00 84.25 184 ASN A N 1
ATOM 1514 C CA . ASN A 1 184 ? -14.988 -13.310 9.209 1.00 84.25 184 ASN A CA 1
ATOM 1515 C C . ASN A 1 184 ? -13.485 -13.253 8.904 1.00 84.25 184 ASN A C 1
ATOM 1517 O O . ASN A 1 184 ? -13.064 -12.511 8.022 1.00 84.25 184 ASN A O 1
ATOM 1521 N N . ASP A 1 185 ? -12.688 -14.073 9.585 1.00 84.25 185 ASP A N 1
ATOM 1522 C CA . ASP A 1 185 ? -11.229 -14.113 9.394 1.00 84.25 185 ASP A CA 1
ATOM 1523 C C . ASP A 1 185 ? -10.806 -14.645 8.023 1.00 84.25 185 ASP A C 1
ATOM 1525 O O . ASP A 1 185 ? -9.729 -14.317 7.530 1.00 84.25 185 ASP A O 1
ATOM 1529 N N . ASN A 1 186 ? -11.669 -15.435 7.381 1.00 84.44 186 ASN A N 1
ATOM 1530 C CA . ASN A 1 186 ? -11.427 -15.952 6.035 1.00 84.44 186 ASN A CA 1
ATOM 1531 C C . ASN A 1 186 ? -11.838 -14.956 4.943 1.00 84.44 186 ASN A C 1
ATOM 1533 O O . ASN A 1 186 ? -11.608 -15.212 3.764 1.00 84.44 186 ASN A O 1
ATOM 1537 N N . ASP A 1 187 ? -12.462 -13.840 5.327 1.00 78.56 187 ASP A N 1
ATOM 1538 C CA . ASP A 1 187 ? -12.844 -12.762 4.423 1.00 78.56 187 ASP A CA 1
ATOM 1539 C C . ASP A 1 187 ? -12.617 -11.390 5.085 1.00 78.56 187 ASP A C 1
ATOM 1541 O O . ASP A 1 187 ? -13.568 -10.678 5.433 1.00 78.56 187 ASP A O 1
ATOM 1545 N N . PRO A 1 188 ? -11.341 -10.999 5.272 1.00 65.94 188 PRO A N 1
ATOM 1546 C CA . PRO A 1 188 ? -10.990 -9.739 5.921 1.00 65.94 188 PRO A CA 1
ATOM 1547 C C . PRO A 1 188 ? -11.411 -8.506 5.101 1.00 65.94 188 PRO A C 1
ATOM 1549 O O . PRO A 1 188 ? -11.392 -7.395 5.626 1.00 65.94 188 PRO A O 1
ATOM 1552 N N . LEU A 1 189 ? -11.783 -8.687 3.825 1.00 63.16 189 LEU A N 1
ATOM 1553 C CA . LEU A 1 189 ? -12.204 -7.619 2.914 1.00 63.16 189 LEU A CA 1
ATOM 1554 C C . LEU A 1 189 ? -13.728 -7.520 2.767 1.00 63.16 189 LEU A C 1
ATOM 1556 O O . LEU A 1 189 ? -14.244 -6.422 2.574 1.00 63.16 189 LEU A O 1
ATOM 1560 N N . GLY A 1 190 ? -14.461 -8.633 2.828 1.00 50.53 190 GLY A N 1
ATOM 1561 C CA . GLY A 1 190 ? -15.914 -8.654 2.635 1.00 50.53 190 GLY A CA 1
ATOM 1562 C C . GLY A 1 190 ? -16.690 -8.119 3.831 1.00 50.53 190 GLY A C 1
ATOM 1563 O O . GLY A 1 190 ? -17.754 -7.522 3.658 1.00 50.53 190 GLY A O 1
ATOM 1564 N N . PHE A 1 191 ? -16.117 -8.207 5.034 1.00 50.28 191 PHE A N 1
ATOM 1565 C CA . PHE A 1 191 ? -16.597 -7.476 6.204 1.00 50.28 191 PHE A CA 1
ATOM 1566 C C . PHE A 1 191 ? -15.928 -6.105 6.269 1.00 50.28 191 PHE A C 1
ATOM 1568 O O . PHE A 1 191 ? -15.220 -5.757 7.216 1.00 50.28 191 PHE A O 1
ATOM 1575 N N . TRP A 1 192 ? -16.190 -5.265 5.266 1.00 44.28 192 TRP A N 1
ATOM 1576 C CA . TRP A 1 192 ? -16.069 -3.844 5.529 1.00 44.28 192 TRP A CA 1
ATOM 1577 C C . TRP A 1 192 ? -16.916 -3.574 6.767 1.00 44.28 192 TRP A C 1
ATOM 1579 O O . TRP A 1 192 ? -18.101 -3.896 6.799 1.00 44.28 192 TRP A O 1
ATOM 1589 N N . MET A 1 193 ? -16.319 -2.972 7.787 1.00 44.00 193 MET A N 1
ATOM 1590 C CA . MET A 1 193 ? -16.962 -2.515 9.023 1.00 44.00 193 MET A CA 1
ATOM 1591 C C . MET A 1 193 ? -17.981 -1.372 8.768 1.00 44.00 193 MET A C 1
ATOM 1593 O O . MET A 1 193 ? -18.197 -0.481 9.586 1.00 44.00 193 MET A O 1
ATOM 1597 N N . LEU A 1 194 ? -18.545 -1.367 7.563 1.00 41.66 194 LEU A N 1
ATOM 1598 C CA . LEU A 1 194 ? -19.360 -0.382 6.899 1.00 41.66 194 LEU A CA 1
ATOM 1599 C C . LEU A 1 194 ? -20.859 -0.521 7.187 1.00 41.66 194 LEU A C 1
ATOM 1601 O O . LEU A 1 194 ? -21.469 0.536 7.195 1.00 41.66 194 LEU A O 1
ATOM 1605 N N . PRO A 1 195 ? -21.493 -1.672 7.508 1.00 43.94 195 PRO A N 1
ATOM 1606 C CA . PRO A 1 195 ? -22.941 -1.667 7.745 1.00 43.94 195 PRO A CA 1
ATOM 1607 C C . PRO A 1 195 ? -23.362 -0.718 8.875 1.00 43.94 195 PRO A C 1
ATOM 1609 O O . PRO A 1 195 ? -24.426 -0.109 8.813 1.00 43.94 195 PRO A O 1
ATOM 1612 N N . PHE A 1 196 ? -22.502 -0.531 9.885 1.00 46.16 196 PHE A N 1
ATOM 1613 C CA . PHE A 1 196 ? -22.786 0.381 10.993 1.00 46.16 196 PHE A CA 1
ATOM 1614 C C . PHE A 1 196 ? -22.591 1.861 10.651 1.00 46.16 196 PHE A C 1
ATOM 1616 O O . PHE A 1 196 ? -23.295 2.682 11.224 1.00 46.16 196 PHE A O 1
ATOM 1623 N N . PHE A 1 197 ? -21.686 2.211 9.730 1.00 44.53 197 PHE A N 1
ATOM 1624 C CA . PHE A 1 197 ? -21.340 3.606 9.404 1.00 44.53 197 PHE A CA 1
ATOM 1625 C C . PHE A 1 197 ?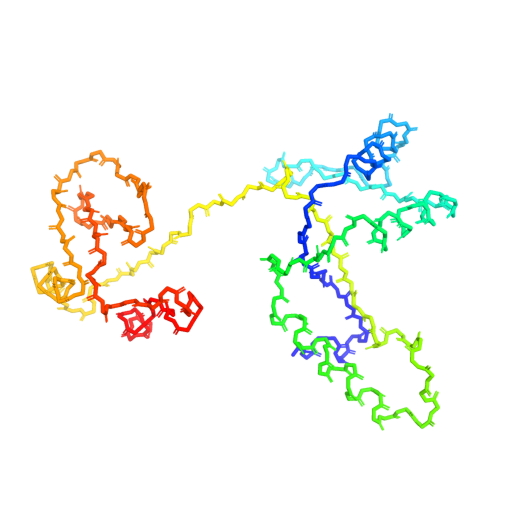 -21.745 4.046 7.981 1.00 44.53 197 PHE A C 1
ATOM 1627 O O . PHE A 1 197 ? -21.659 5.228 7.670 1.00 44.53 197 PHE A O 1
ATOM 1634 N N . GLN A 1 198 ? -22.212 3.140 7.112 1.00 39.53 198 GLN A N 1
ATOM 1635 C CA . GLN A 1 198 ? -22.696 3.465 5.759 1.00 39.53 198 GLN A CA 1
ATOM 1636 C C . GLN A 1 198 ? -24.010 4.237 5.774 1.00 39.53 198 GLN A C 1
ATOM 1638 O O . GLN A 1 198 ? -24.241 5.033 4.876 1.00 39.53 198 GLN A O 1
ATOM 1643 N N . ASN A 1 199 ? -24.835 4.052 6.804 1.00 36.72 199 ASN A N 1
ATOM 1644 C CA . ASN A 1 199 ? -26.100 4.776 6.954 1.00 36.72 199 ASN A CA 1
ATOM 1645 C C . ASN A 1 199 ? -25.941 6.149 7.640 1.00 36.72 199 ASN A C 1
ATOM 1647 O O . ASN A 1 199 ? -26.920 6.688 8.144 1.00 36.72 199 ASN A O 1
ATOM 1651 N N . TRP A 1 200 ? -24.712 6.669 7.731 1.00 43.00 200 TRP A N 1
ATOM 1652 C CA . TRP A 1 200 ? -24.362 7.865 8.514 1.00 43.00 200 TRP A CA 1
ATOM 1653 C C . TRP A 1 200 ? -23.656 8.939 7.670 1.00 43.00 200 TRP A C 1
ATOM 1655 O O . TRP A 1 200 ? -23.019 9.838 8.220 1.00 43.00 200 TRP A O 1
ATOM 1665 N N . TYR A 1 201 ? -23.779 8.834 6.343 1.00 33.50 201 TYR A N 1
ATOM 1666 C CA . TYR A 1 201 ? -23.394 9.844 5.356 1.00 33.50 201 TYR A CA 1
ATOM 1667 C C . TYR A 1 201 ? -24.623 10.347 4.603 1.00 33.50 201 TYR A C 1
ATOM 1669 O O . TYR A 1 201 ? -25.504 9.509 4.307 1.00 33.50 201 TYR A O 1
#

Sequence (201 aa):
MVHVKINNANIEPVFFTYPNVQEIDDIVEYYVKNNTPEYDFVAEDGFGHHFWVIRNSATNQRIEELFATKVPATYVADGHHRTAAAALVGQEKRLQNPRHRGDENYNYFLAVHFPDNQLKIIDYNRVVKDLHGLSNQEFMARLRECFEISRASKAIIKPNKLHEFTMYLNGNWYKLNAKAGTYNDNDPLGFWMLPFFQNWY

pLDDT: mean 88.85, std 13.18, range [33.5, 98.5]

Secondary structure (DSSP, 8-state):
-HHHHHH-S--S-EEEEE---HHHHHHHHHHHHHS--SEEEE-TTS-EEEE-----HHHHHHHHHHHHHH----EEEE-HHHHHHHHHHHHHHHHT-TT--S-SGGG---EEEEEGGG--PPP--------TT--HHHHHHHHHHHEEEEEEESS-----STTEEEEEETTEEEEEEEPTTSS-TT-TTT--S-TTTGGG-